Protein AF-A0A1G6QXH8-F1 (afdb_monomer)

Radius of gyration: 28.57 Å; Cα contacts (8 Å, |Δi|>4): 701; chains: 1; bounding box: 96×70×67 Å

Sequence (321 aa):
MKTVLTIFAIAILATCNEPSYSQVAIPAPALLPTKTFTGELGDGKMTYHYYEDSNTGNRIRHGAFKYSEYTAVDGAVYSVLFTGNYNHGFKDGSWKYLITRKDVLVDDGVYQTGSINLLLSYKSGMPNGVWSYSENNKLRKHKYTQGGWIWGAFEIVPSQSVIVNFKNGVVAGPFKMKTDYFDVSGQFDVKGLMTGKWSIIDVGISQIELDALNGVVSKFVKRNVSNGKVLFRSDYDAELLLIQTKISKLSRDGIDSLCQSNKLKIDTLPSSNMFDYKEFFDKRIFM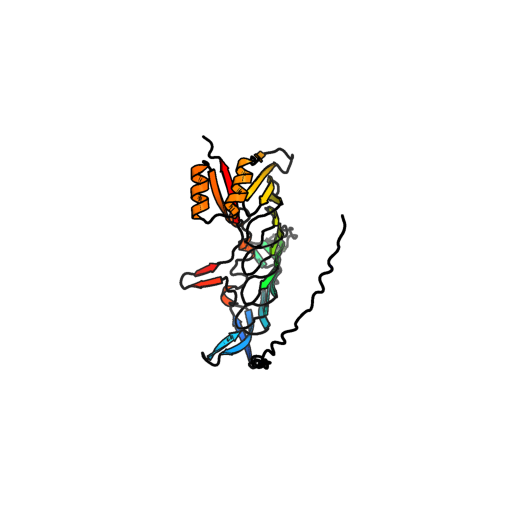HSETEGDKTIVVEDRGTFDRRNYGFYILVERIKQ

Secondary structure (DSSP, 8-state):
-------------------------PPPPP-PPPEEEEEEETTEEEEEEEEE-TTT--EEEEEEEEEEEEEEETTEEEEEEEEEEEETTEEEEEEEEEEEEEEEEEETTEEEEEEEEEEEEEETTEE-EEEEEEEEEEEEEEEEETTEEEEPPPEEPPPEEEEEEEETTEE-EEEEEE-SSEEEEEEE-TTSBEEEEEEEEETTTEEEEEEEETTEEEEEEEEETTT--EEEEEEPPHHHHHHHHHHTT--HHHHHHHHHHHTEEEEEEETHHHH-GGGGT--GGG-HHHH---TTEEEETTEEEE--B--EEEEEEE---

Solvent-accessible surface area (backbone atoms only — not comparable to full-atom values): 17381 Å² total; per-residue (Å²): 133,93,82,88,81,87,82,82,82,81,83,81,82,78,82,76,80,73,80,83,73,76,79,75,75,74,74,74,80,77,80,69,75,71,47,79,50,74,47,79,54,88,89,22,42,35,36,37,24,21,32,68,39,90,90,76,68,45,78,35,37,33,41,56,37,39,36,42,31,73,48,77,57,98,86,18,32,44,36,37,43,37,40,32,31,28,48,84,44,14,32,26,47,62,31,40,38,39,37,41,35,34,54,36,78,78,49,95,49,30,24,34,31,35,40,39,41,37,39,43,22,21,51,76,12,27,41,30,41,58,32,37,38,39,36,45,46,32,37,28,41,51,45,83,49,100,91,42,79,44,77,52,70,76,45,86,46,75,53,33,37,38,40,40,24,26,51,78,36,21,27,27,41,61,34,40,35,34,47,77,55,37,42,37,40,34,30,26,37,88,84,10,22,34,26,52,62,32,42,39,31,40,62,91,56,30,34,36,43,35,33,23,56,79,13,31,55,57,33,41,39,33,22,33,60,90,77,64,49,76,76,45,74,50,82,58,50,74,65,56,57,52,49,48,62,50,52,76,74,46,56,75,73,51,45,55,57,51,27,67,77,66,53,40,43,74,48,77,42,52,46,44,82,78,66,55,59,58,61,77,79,53,52,81,89,71,39,60,82,82,66,48,30,44,74,43,55,44,82,50,102,89,47,75,44,77,67,61,40,75,29,33,33,34,46,72,41,76,65,81,129

Foldseek 3Di:
DDDDDDDDDDDDDPDPPDPPDPPPPPPDPPDADKDKDWDDDPQKIKIFIFHQDPVPRDTFTFFKIWIWHWDDDPNKIWIKIWIFGDHRNATAAKIKIKIFIDQPDDDDQKGKGWMKIWIFHDHQQFGAFKTKIKIFMWMWGFDQDPVGTDIGDIDGADIWMWIFGDHRLATFFWTFTDHPQWTKTAGAHNRQATAAWIWIDRDQAWIWIFHDHRQETQWIWIAGPPPRHTPDIDHHDPVVVVLNVVVSVDDPVRNVVSCVVQQKDKDKDQVCVVPVCVVSVDDPSNVPVVSGNNPQWDQDPVGIDGNGHNGIHIYIDHDDD

Mean predicted aligned error: 10.53 Å

Nearest PDB structures (foldseek):
  4n74-assembly1_A  TM=1.657E-01  e=1.080E+00  Escherichia coli BW2952
  3rfz-assembly3_B  TM=2.737E-01  e=6.842E+00  Escherichia coli

Organism: NCBI:txid1640674

Structure (mmCIF, N/CA/C/O backbone):
data_AF-A0A1G6QXH8-F1
#
_entry.id   AF-A0A1G6QXH8-F1
#
loop_
_atom_site.group_PDB
_atom_site.id
_atom_site.type_symbol
_atom_site.label_atom_id
_atom_site.label_alt_id
_atom_site.label_comp_id
_atom_site.label_asym_id
_atom_site.label_entity_id
_atom_site.label_seq_id
_atom_site.pdbx_PDB_ins_code
_atom_site.Cartn_x
_atom_site.Cartn_y
_atom_site.Cartn_z
_atom_site.occupancy
_atom_site.B_iso_or_equiv
_atom_site.auth_seq_id
_atom_site.auth_comp_id
_atom_site.auth_asym_id
_atom_site.auth_atom_id
_atom_site.pdbx_PDB_model_num
ATOM 1 N N . MET A 1 1 ? -54.671 -47.906 34.793 1.00 34.03 1 MET A N 1
ATOM 2 C CA . MET A 1 1 ? -54.871 -49.246 34.200 1.00 34.03 1 MET A CA 1
ATOM 3 C C . MET A 1 1 ? -54.361 -49.180 32.766 1.00 34.03 1 MET A C 1
ATOM 5 O O . MET A 1 1 ? -54.707 -48.235 32.072 1.00 34.03 1 MET A O 1
ATOM 9 N N . LYS A 1 2 ? -53.444 -50.080 32.391 1.00 32.06 2 LYS A N 1
ATOM 10 C CA . LYS A 1 2 ? -52.820 -50.175 31.059 1.00 32.06 2 LYS A CA 1
ATOM 11 C C . LYS A 1 2 ? -53.886 -50.256 29.962 1.00 32.06 2 LYS A C 1
ATOM 13 O O . LYS A 1 2 ? -54.835 -51.003 30.152 1.00 32.06 2 LYS A O 1
ATOM 18 N N . THR A 1 3 ? -53.661 -49.632 28.808 1.00 28.72 3 THR A N 1
ATOM 19 C CA . THR A 1 3 ? -53.697 -50.327 27.507 1.00 28.72 3 THR A CA 1
ATOM 20 C C . THR A 1 3 ? -52.873 -49.523 26.500 1.00 28.72 3 THR A C 1
ATOM 22 O O . THR A 1 3 ? -53.053 -48.322 26.332 1.00 28.72 3 THR A O 1
ATOM 25 N N . VAL A 1 4 ? -51.910 -50.221 25.910 1.00 27.39 4 VAL A N 1
ATOM 26 C CA . VAL A 1 4 ? -51.027 -49.810 24.819 1.00 27.39 4 VAL A CA 1
ATOM 27 C C . VAL A 1 4 ? -51.835 -49.814 23.523 1.00 27.39 4 VAL A C 1
ATOM 29 O O . VAL A 1 4 ? -52.559 -50.778 23.289 1.00 27.39 4 VAL A O 1
ATOM 32 N N . LEU A 1 5 ? -51.666 -48.815 22.653 1.00 24.50 5 LEU A N 1
ATOM 33 C CA . LEU A 1 5 ? -51.984 -48.988 21.237 1.00 24.50 5 LEU A CA 1
ATOM 34 C C . LEU A 1 5 ? -50.833 -48.480 20.367 1.00 24.50 5 LEU A C 1
ATOM 36 O O . LEU A 1 5 ? -50.529 -47.291 20.297 1.00 24.50 5 LEU A O 1
ATOM 40 N N . THR A 1 6 ? -50.177 -49.456 19.756 1.00 27.47 6 THR A N 1
ATOM 41 C CA . THR A 1 6 ? -49.111 -49.369 18.766 1.00 27.47 6 THR A CA 1
ATOM 42 C C . THR A 1 6 ? -49.626 -48.692 17.495 1.00 27.47 6 THR A C 1
ATOM 44 O O . THR A 1 6 ? -50.575 -49.178 16.885 1.00 27.47 6 THR A O 1
ATOM 47 N N . ILE A 1 7 ? -48.992 -47.597 17.070 1.00 29.14 7 ILE A N 1
ATOM 48 C CA . ILE A 1 7 ? -49.248 -46.970 15.767 1.00 29.14 7 ILE A CA 1
ATOM 49 C C . ILE A 1 7 ? -48.259 -47.561 14.760 1.00 29.14 7 ILE A C 1
ATOM 51 O O . ILE A 1 7 ? -47.056 -47.321 14.841 1.00 29.14 7 ILE A O 1
ATOM 55 N N . PHE A 1 8 ? -48.778 -48.342 13.812 1.00 28.47 8 PHE A N 1
ATOM 56 C CA . PHE A 1 8 ? -48.071 -48.713 12.590 1.00 28.47 8 PHE A CA 1
ATOM 57 C C . PHE A 1 8 ? -48.098 -47.522 11.624 1.00 28.47 8 PHE A C 1
ATOM 59 O O . PHE A 1 8 ? -49.162 -47.113 11.164 1.00 28.47 8 PHE A O 1
ATOM 66 N N . ALA A 1 9 ? -46.926 -46.973 11.309 1.00 27.66 9 ALA A N 1
ATOM 67 C CA . ALA A 1 9 ? -46.758 -46.033 10.210 1.00 27.66 9 ALA A CA 1
ATOM 68 C C . ALA A 1 9 ? -46.682 -46.819 8.892 1.00 27.66 9 ALA A C 1
ATOM 70 O O . ALA A 1 9 ? -45.685 -47.484 8.615 1.00 27.66 9 ALA A O 1
ATOM 71 N N . ILE A 1 10 ? -47.741 -46.752 8.083 1.00 30.33 10 ILE A N 1
ATOM 72 C CA . ILE A 1 10 ? -47.711 -47.180 6.682 1.00 30.33 10 ILE A CA 1
ATOM 73 C C . ILE A 1 10 ? -47.330 -45.951 5.856 1.00 30.33 10 ILE A C 1
ATOM 75 O O . ILE A 1 10 ? -48.120 -45.022 5.695 1.00 30.33 10 ILE A O 1
ATOM 79 N N . ALA A 1 11 ? -46.091 -45.937 5.368 1.00 28.22 11 ALA A N 1
ATOM 80 C CA . ALA A 1 11 ? -45.612 -44.961 4.402 1.0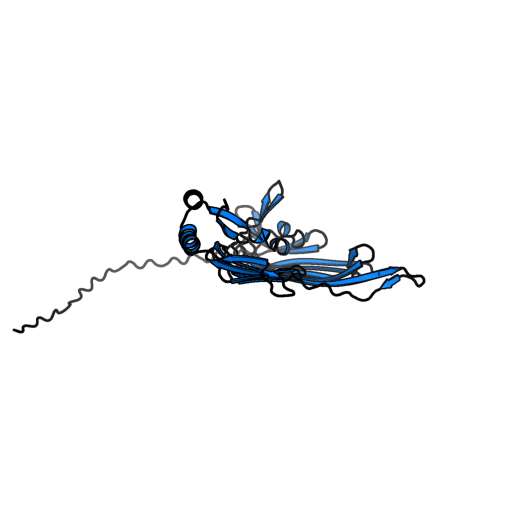0 28.22 11 ALA A CA 1
ATOM 81 C C . ALA A 1 11 ? -46.214 -45.282 3.026 1.00 28.22 11 ALA A C 1
ATOM 83 O O . ALA A 1 11 ? -45.871 -46.288 2.407 1.00 28.22 11 ALA A O 1
ATOM 84 N N . ILE A 1 12 ? -47.111 -44.423 2.544 1.00 30.92 12 ILE A N 1
ATOM 85 C CA . ILE A 1 12 ? -47.534 -44.422 1.143 1.00 30.92 12 ILE A CA 1
ATOM 86 C C . ILE A 1 12 ? -46.495 -43.603 0.372 1.00 30.92 12 ILE A C 1
ATOM 88 O O . ILE A 1 12 ? -46.466 -42.376 0.448 1.00 30.92 12 ILE A O 1
ATOM 92 N N . LEU A 1 13 ? -45.611 -44.305 -0.337 1.00 29.34 13 LEU A N 1
ATOM 93 C CA . LEU A 1 13 ? -44.715 -43.743 -1.345 1.00 29.34 13 LEU A CA 1
ATOM 94 C C . LEU A 1 13 ? -45.555 -43.281 -2.542 1.00 29.34 13 LEU A C 1
ATOM 96 O O . LEU A 1 13 ? -45.908 -44.075 -3.410 1.00 29.34 13 LEU A O 1
ATOM 100 N N . ALA A 1 14 ? -45.874 -41.990 -2.590 1.00 31.91 14 ALA A N 1
ATOM 101 C CA . ALA A 1 14 ? -46.280 -41.340 -3.828 1.00 31.91 14 ALA A CA 1
ATOM 102 C C . ALA A 1 14 ? -45.013 -41.057 -4.649 1.00 31.91 14 ALA A C 1
ATOM 104 O O . ALA A 1 14 ? -44.246 -40.144 -4.346 1.00 31.91 14 ALA A O 1
ATOM 105 N N . THR A 1 15 ? -44.764 -41.873 -5.670 1.00 33.66 15 THR A N 1
ATOM 106 C CA . THR A 1 15 ? -43.722 -41.622 -6.668 1.00 33.66 15 THR A CA 1
ATOM 107 C C . THR A 1 15 ? -44.181 -40.496 -7.591 1.00 33.66 15 THR A C 1
ATOM 109 O O . THR A 1 15 ? -44.886 -40.734 -8.573 1.00 33.66 15 THR A O 1
ATOM 112 N N . CYS A 1 16 ? -43.791 -39.260 -7.282 1.00 31.06 16 CYS A N 1
ATOM 113 C CA . CYS A 1 16 ? -43.763 -38.194 -8.276 1.00 31.06 16 CYS A CA 1
ATOM 114 C C . CYS A 1 16 ? -42.590 -38.468 -9.224 1.00 31.06 16 CYS A C 1
ATOM 116 O O . CYS A 1 16 ? -41.435 -38.248 -8.869 1.00 31.06 16 CYS A O 1
ATOM 118 N N . ASN A 1 17 ? -42.887 -38.977 -10.420 1.00 38.59 17 ASN A N 1
ATOM 119 C CA . ASN A 1 17 ? -41.936 -38.966 -11.526 1.00 38.59 17 ASN A CA 1
ATOM 120 C C . ASN A 1 17 ? -41.739 -37.511 -11.964 1.00 38.59 17 ASN A C 1
ATOM 122 O O . ASN A 1 17 ? -42.565 -36.964 -12.696 1.00 38.59 17 ASN A O 1
ATOM 126 N N . GLU A 1 18 ? -40.659 -36.880 -11.506 1.00 38.47 18 GLU A N 1
ATOM 127 C CA . GLU A 1 18 ? -40.183 -35.647 -12.125 1.00 38.47 18 GLU A CA 1
ATOM 128 C C . GLU A 1 18 ? -39.676 -35.962 -13.542 1.00 38.47 18 GLU A C 1
ATOM 130 O O . GLU A 1 18 ? -38.924 -36.925 -13.728 1.00 38.47 18 GLU A O 1
ATOM 135 N N . PRO A 1 19 ? -40.067 -35.185 -14.566 1.00 38.88 19 PRO A N 1
ATOM 136 C CA . PRO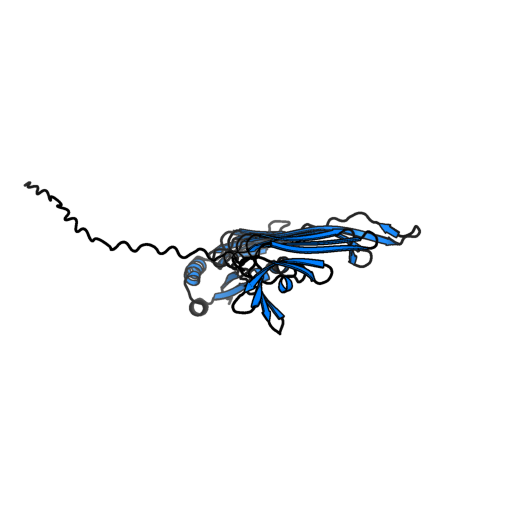 A 1 19 ? -39.470 -35.317 -15.881 1.00 38.88 19 PRO A CA 1
ATOM 137 C C . PRO A 1 19 ? -37.987 -34.956 -15.782 1.00 38.88 19 PRO A C 1
ATOM 139 O O . PRO A 1 19 ? -37.624 -33.859 -15.357 1.00 38.88 19 PRO A O 1
ATOM 142 N N . SER A 1 20 ? -37.125 -35.887 -16.187 1.00 36.69 20 SER A N 1
ATOM 143 C CA . SER A 1 20 ? -35.689 -35.664 -16.303 1.00 36.69 20 SER A CA 1
ATOM 144 C C . SER A 1 20 ? -35.432 -34.564 -17.334 1.00 36.69 20 SER A C 1
ATOM 146 O O . SER A 1 20 ? -35.391 -34.823 -18.538 1.00 36.69 20 SER A O 1
ATOM 148 N N . TYR A 1 21 ? -35.254 -33.330 -16.868 1.00 38.31 21 TYR A N 1
ATOM 149 C CA . TYR A 1 21 ? -34.643 -32.285 -17.672 1.00 38.31 21 TYR A CA 1
ATOM 150 C C . TYR A 1 21 ? -33.197 -32.698 -17.919 1.00 38.31 21 TYR A C 1
ATOM 152 O O . TYR A 1 21 ? -32.344 -32.620 -17.035 1.00 38.31 21 TYR A O 1
ATOM 160 N N . SER A 1 22 ? -32.925 -33.166 -19.136 1.00 41.09 22 SER A N 1
ATOM 161 C CA . SER A 1 22 ? -31.569 -33.240 -19.659 1.00 41.09 22 SER A CA 1
ATOM 162 C C . SER A 1 22 ? -30.939 -31.861 -19.485 1.00 41.09 22 SER A C 1
ATOM 164 O O . SER A 1 22 ? -31.385 -30.897 -20.114 1.00 41.09 22 SER A O 1
ATOM 166 N N . GLN A 1 23 ? -29.941 -31.752 -18.608 1.00 39.97 23 GLN A N 1
ATOM 167 C CA . GLN A 1 23 ? -29.129 -30.549 -18.522 1.00 39.97 23 GLN A CA 1
ATOM 168 C C . GLN A 1 23 ? -28.476 -30.356 -19.888 1.00 39.97 23 GLN A C 1
ATOM 170 O O . GLN A 1 23 ? -27.579 -31.106 -20.270 1.00 39.97 23 GLN A O 1
ATOM 175 N N . VAL A 1 24 ? -28.968 -29.380 -20.652 1.00 38.28 24 VAL A N 1
ATOM 176 C CA . VAL A 1 24 ? -28.264 -28.894 -21.833 1.00 38.28 24 VAL A CA 1
ATOM 177 C C . VAL A 1 24 ? -26.949 -28.347 -21.303 1.00 38.28 24 VAL A C 1
ATOM 179 O O . VAL A 1 24 ? -26.928 -27.326 -20.616 1.00 38.28 24 VAL A O 1
ATOM 182 N N . ALA A 1 25 ? -25.863 -29.076 -21.551 1.00 38.56 25 ALA A N 1
ATOM 183 C CA . ALA A 1 25 ? -24.526 -28.588 -21.285 1.00 38.56 25 ALA A CA 1
ATOM 184 C C . ALA A 1 25 ? -24.376 -27.277 -22.060 1.00 38.56 25 ALA A C 1
ATOM 186 O O . ALA A 1 25 ? -24.343 -27.279 -23.290 1.00 38.56 25 ALA A O 1
ATOM 187 N N . ILE A 1 26 ? -24.350 -26.153 -21.341 1.00 38.25 26 ILE A N 1
ATOM 188 C CA . ILE A 1 26 ? -23.971 -24.874 -21.929 1.00 38.25 26 ILE A CA 1
ATOM 189 C C . ILE A 1 26 ? -22.545 -25.097 -22.439 1.00 38.25 26 ILE A C 1
ATOM 191 O O . ILE A 1 26 ? -21.678 -25.438 -21.625 1.00 38.25 26 ILE A O 1
ATOM 195 N N . PRO A 1 27 ? -22.287 -24.996 -23.755 1.00 38.06 27 PRO A N 1
ATOM 196 C CA . PRO A 1 27 ? -20.940 -25.169 -24.263 1.00 38.06 27 PRO A CA 1
ATOM 197 C C . PRO A 1 27 ? -20.038 -24.169 -23.543 1.00 38.06 27 PRO A C 1
ATOM 199 O O . PRO A 1 27 ? -20.375 -22.988 -23.432 1.00 38.06 27 PRO A O 1
ATOM 202 N N . ALA A 1 28 ? -18.917 -24.661 -23.009 1.00 48.00 28 ALA A N 1
ATOM 203 C CA . ALA A 1 28 ? -17.889 -23.796 -22.454 1.00 48.00 28 ALA A CA 1
ATOM 204 C C . ALA A 1 28 ? -17.587 -22.697 -23.488 1.00 48.00 28 ALA A C 1
ATOM 206 O O . ALA A 1 28 ? -17.475 -23.027 -24.675 1.00 48.00 28 ALA A O 1
ATOM 207 N N . PRO A 1 29 ? -17.509 -21.413 -23.088 1.00 51.25 29 PRO A N 1
ATOM 208 C CA . PRO A 1 29 ? -17.237 -20.340 -24.032 1.00 51.25 29 PRO A CA 1
ATOM 209 C C . PRO A 1 29 ? -15.974 -20.700 -24.811 1.00 51.25 29 PRO A C 1
ATOM 211 O O . PRO A 1 29 ? -14.943 -21.013 -24.211 1.00 51.25 29 PRO A O 1
ATOM 214 N N . ALA A 1 30 ? -16.090 -20.739 -26.140 1.00 54.72 30 ALA A N 1
ATOM 215 C CA . ALA A 1 30 ? -14.970 -21.050 -27.011 1.00 54.72 30 ALA A CA 1
ATOM 216 C C . ALA A 1 30 ? -13.808 -20.119 -26.644 1.00 54.72 30 ALA A C 1
ATOM 218 O O . ALA A 1 30 ? -13.976 -18.899 -26.616 1.00 54.72 30 ALA A O 1
ATOM 219 N N . LEU A 1 31 ? -12.653 -20.699 -26.307 1.00 60.56 31 LEU A N 1
ATOM 220 C CA . LEU A 1 31 ? -11.441 -19.939 -26.021 1.00 60.56 31 LEU A CA 1
ATOM 221 C C . LEU A 1 31 ? -11.113 -19.103 -27.261 1.00 60.56 31 LEU A C 1
ATOM 223 O O . LEU A 1 31 ? -10.705 -19.645 -28.289 1.00 60.56 31 LEU A O 1
ATOM 227 N N . LEU A 1 32 ? -11.338 -17.791 -27.179 1.00 70.81 32 LEU A N 1
ATOM 228 C CA . LEU A 1 32 ? -10.979 -16.883 -28.258 1.00 70.81 32 LEU A CA 1
ATOM 229 C C . LEU A 1 32 ? -9.456 -16.930 -28.441 1.00 70.81 32 LEU A C 1
ATOM 231 O O . LEU A 1 32 ? -8.728 -16.899 -27.443 1.00 70.81 32 LEU A O 1
ATOM 235 N N . PRO A 1 33 ? -8.956 -17.018 -29.686 1.00 79.88 33 PRO A N 1
ATOM 236 C CA . PRO A 1 33 ? -7.524 -17.063 -29.931 1.00 79.88 33 PRO A CA 1
ATOM 237 C C . PRO A 1 33 ? -6.879 -15.786 -29.390 1.00 79.88 33 PRO A C 1
ATOM 239 O O . PRO A 1 33 ? -7.223 -14.672 -29.794 1.00 79.88 33 PRO A O 1
ATOM 242 N N . THR A 1 34 ? -5.949 -15.949 -28.452 1.00 90.56 34 THR A N 1
ATOM 243 C CA . THR A 1 34 ? -5.237 -14.831 -27.841 1.00 90.56 34 THR A CA 1
ATOM 244 C C . THR A 1 34 ? -4.111 -14.352 -28.754 1.00 90.56 34 THR A C 1
ATOM 246 O O . THR A 1 34 ? -3.341 -15.133 -29.314 1.00 90.56 34 THR A O 1
ATOM 249 N N . LYS A 1 35 ? -4.012 -13.034 -28.908 1.00 95.25 35 LYS A N 1
ATOM 250 C CA . LYS A 1 35 ? -2.929 -12.318 -29.584 1.00 95.25 35 LYS A CA 1
ATOM 251 C C . LYS A 1 35 ? -2.020 -11.674 -28.537 1.00 95.25 35 LYS A C 1
ATOM 253 O O . LYS A 1 35 ? -2.407 -11.506 -27.381 1.00 95.25 35 LYS A O 1
ATOM 258 N N . THR A 1 36 ? -0.820 -11.278 -28.950 1.00 97.06 36 THR A N 1
ATOM 259 C CA . THR A 1 36 ? 0.146 -10.574 -28.094 1.00 97.06 36 THR A CA 1
ATOM 260 C C . THR A 1 36 ? 0.383 -9.177 -28.642 1.00 97.06 36 THR A C 1
ATOM 262 O O . THR A 1 36 ? 0.609 -9.005 -29.839 1.00 97.06 36 THR A O 1
ATOM 265 N N . PHE A 1 37 ? 0.336 -8.176 -27.772 1.00 96.44 37 PHE A N 1
ATOM 266 C CA . PHE A 1 37 ? 0.811 -6.831 -28.059 1.00 96.44 37 PHE A CA 1
ATOM 267 C C . PHE A 1 37 ? 2.129 -6.600 -27.331 1.00 96.44 37 PHE A C 1
ATOM 269 O O . PHE A 1 37 ? 2.255 -6.957 -26.160 1.00 96.44 37 PHE A O 1
ATOM 276 N N . THR A 1 38 ? 3.064 -5.943 -28.011 1.00 97.12 38 THR A N 1
ATOM 277 C CA . THR A 1 38 ? 4.320 -5.464 -27.442 1.00 97.12 38 THR A CA 1
ATOM 278 C C . THR A 1 38 ? 4.561 -4.051 -27.950 1.00 97.12 38 THR A C 1
ATOM 280 O O . THR A 1 38 ? 4.551 -3.835 -29.160 1.00 97.12 38 THR A O 1
ATOM 283 N N . GLY A 1 39 ? 4.797 -3.105 -27.046 1.00 95.12 39 GLY A N 1
ATOM 284 C CA . GLY A 1 39 ? 5.055 -1.714 -27.403 1.00 95.12 39 GLY A CA 1
ATOM 285 C C . GLY A 1 39 ? 5.701 -0.935 -26.267 1.00 95.12 39 GLY A C 1
ATOM 286 O O . GLY A 1 39 ? 5.804 -1.431 -25.144 1.00 95.12 39 GLY A O 1
ATOM 287 N N . GLU A 1 40 ? 6.132 0.278 -26.581 1.00 94.81 40 GLU A N 1
ATOM 288 C CA . GLU A 1 40 ? 6.723 1.198 -25.611 1.00 94.81 40 GLU A CA 1
ATOM 289 C C . GLU A 1 40 ? 5.625 1.895 -24.790 1.00 94.81 40 GLU A C 1
ATOM 291 O O . GLU A 1 40 ? 4.531 2.172 -25.290 1.00 94.81 40 GLU A O 1
ATOM 296 N N . LEU A 1 41 ? 5.913 2.153 -23.517 1.00 89.81 41 LEU A N 1
ATOM 297 C CA . LEU A 1 41 ? 5.068 2.879 -22.575 1.00 89.81 41 LEU A CA 1
ATOM 298 C C . LEU A 1 41 ? 5.984 3.690 -21.650 1.00 89.81 41 LEU A C 1
ATOM 300 O O . LEU A 1 41 ? 6.622 3.124 -20.767 1.00 89.81 41 LEU A O 1
ATOM 304 N N . GLY A 1 42 ? 6.048 5.007 -21.854 1.00 87.00 42 GLY A N 1
ATOM 305 C CA . GLY A 1 42 ? 7.062 5.832 -21.191 1.00 87.00 42 GLY A CA 1
ATOM 306 C C . GLY A 1 42 ? 8.471 5.392 -21.598 1.00 87.00 42 GLY A C 1
ATOM 307 O O . GLY A 1 42 ? 8.720 5.175 -22.782 1.00 87.00 42 GLY A O 1
ATOM 308 N N . ASP A 1 43 ? 9.355 5.219 -20.615 1.00 90.12 43 ASP A N 1
ATOM 309 C CA . ASP A 1 43 ? 10.743 4.774 -20.815 1.00 90.12 43 ASP A CA 1
ATOM 310 C C . ASP A 1 43 ? 10.898 3.239 -20.819 1.00 90.12 43 ASP A C 1
ATOM 312 O O . ASP A 1 43 ? 12.008 2.709 -20.923 1.00 90.12 43 ASP A O 1
ATOM 316 N N . GLY A 1 44 ? 9.791 2.505 -20.679 1.00 93.44 44 GLY A N 1
ATOM 317 C CA . GLY A 1 44 ? 9.782 1.052 -20.600 1.00 93.44 44 GLY A CA 1
ATOM 318 C C . GLY A 1 44 ? 8.978 0.374 -21.701 1.00 93.44 44 GLY A C 1
ATOM 319 O O . GLY A 1 44 ? 8.275 0.984 -22.504 1.00 93.44 44 GLY A O 1
ATOM 320 N N . LYS A 1 45 ? 9.038 -0.956 -21.680 1.00 96.19 45 LYS A N 1
ATOM 321 C CA . LYS A 1 45 ? 8.378 -1.835 -22.640 1.00 96.19 45 LYS A CA 1
ATOM 322 C C . LYS A 1 45 ? 7.258 -2.617 -21.979 1.00 96.19 45 LYS A C 1
ATOM 324 O O . LYS A 1 45 ? 7.475 -3.327 -20.994 1.00 96.19 45 LYS A O 1
ATOM 329 N N . MET A 1 46 ? 6.068 -2.540 -22.561 1.00 96.19 46 MET A N 1
ATOM 330 C CA . MET A 1 46 ? 4.874 -3.254 -22.127 1.00 96.19 46 MET A CA 1
ATOM 331 C C . MET A 1 46 ? 4.555 -4.409 -23.082 1.00 96.19 46 MET A C 1
ATOM 333 O O . MET A 1 46 ? 4.637 -4.287 -24.303 1.00 96.19 46 MET A O 1
ATOM 337 N N . THR A 1 47 ? 4.165 -5.553 -22.530 1.00 97.31 47 THR A N 1
ATOM 338 C CA . THR A 1 47 ? 3.699 -6.733 -23.263 1.00 97.31 47 THR A CA 1
ATOM 339 C C . THR A 1 47 ? 2.449 -7.289 -22.594 1.00 97.31 47 THR A C 1
ATOM 341 O O . THR A 1 47 ? 2.436 -7.497 -21.380 1.00 97.31 47 THR A O 1
ATOM 344 N N . TYR A 1 48 ? 1.397 -7.545 -23.370 1.00 96.75 48 TYR A N 1
ATOM 345 C CA . TYR A 1 48 ? 0.170 -8.151 -22.856 1.00 96.75 48 TYR A CA 1
ATOM 346 C C . TYR A 1 48 ? -0.522 -9.032 -23.888 1.00 96.75 48 TYR A C 1
ATOM 348 O O . TYR A 1 48 ? -0.431 -8.804 -25.097 1.00 96.75 48 TYR A O 1
ATOM 356 N N . HIS A 1 49 ? -1.253 -10.024 -23.392 1.00 96.56 49 HIS A N 1
ATOM 357 C CA . HIS A 1 49 ? -2.136 -10.845 -24.209 1.00 96.56 49 HIS A CA 1
ATOM 358 C C . HIS A 1 49 ? -3.549 -10.254 -24.260 1.00 96.56 49 HIS A C 1
ATOM 360 O O . HIS A 1 49 ? -4.014 -9.636 -23.298 1.00 96.56 49 HIS A O 1
ATOM 366 N N . TYR A 1 50 ? -4.231 -10.409 -25.393 1.00 96.62 50 TYR A N 1
ATOM 367 C CA . TYR A 1 50 ? -5.595 -9.921 -25.602 1.00 96.62 50 TYR A CA 1
ATOM 368 C C . TYR A 1 50 ? -6.358 -10.784 -26.608 1.00 96.62 50 TYR A C 1
ATOM 370 O O . TYR A 1 50 ? -5.753 -11.505 -27.397 1.00 96.62 50 TYR A O 1
ATOM 378 N N . TYR A 1 51 ? -7.681 -10.675 -26.618 1.00 95.50 51 TYR A N 1
ATOM 379 C CA . TYR A 1 51 ? -8.518 -11.082 -27.748 1.00 95.50 51 TYR A CA 1
ATOM 380 C C . TYR A 1 51 ? -9.281 -9.866 -28.285 1.00 95.50 51 TYR A C 1
ATOM 382 O O . TYR A 1 51 ? -9.375 -8.840 -27.611 1.00 95.50 51 TYR A O 1
ATOM 390 N N . GLU A 1 52 ? -9.791 -9.950 -29.509 1.00 94.31 52 GLU A N 1
ATOM 391 C CA . GLU A 1 52 ? -10.663 -8.917 -30.080 1.00 94.31 52 GLU A CA 1
ATOM 392 C C . GLU A 1 52 ? -12.118 -9.266 -29.774 1.00 94.31 52 GLU A C 1
ATOM 394 O O . GLU A 1 52 ? -12.564 -10.384 -30.033 1.00 94.31 52 GLU A O 1
ATOM 399 N N . ASP A 1 53 ? -12.845 -8.324 -29.185 1.00 91.31 53 ASP A N 1
ATOM 400 C CA . ASP A 1 53 ? -14.280 -8.445 -28.971 1.00 91.31 53 ASP A CA 1
ATOM 401 C C . ASP A 1 53 ? -14.996 -8.370 -30.325 1.00 91.31 53 ASP A C 1
ATOM 403 O O . ASP A 1 53 ? -14.859 -7.391 -31.058 1.00 91.31 53 ASP A O 1
ATOM 407 N N . SER A 1 54 ? -15.758 -9.406 -30.677 1.00 88.31 54 SER A N 1
ATOM 408 C CA . SER A 1 54 ? -16.382 -9.514 -32.002 1.00 88.31 54 SER A CA 1
ATOM 409 C C . SER A 1 54 ? -17.489 -8.490 -32.252 1.00 88.31 54 SER A C 1
ATOM 411 O O . SER A 1 54 ? -17.835 -8.245 -33.404 1.00 88.31 54 SER A O 1
ATOM 413 N N . ASN A 1 55 ? -18.069 -7.923 -31.192 1.00 89.62 55 ASN A N 1
ATOM 414 C CA . ASN A 1 55 ? -19.183 -6.983 -31.298 1.00 89.62 55 ASN A CA 1
ATOM 415 C C . ASN A 1 55 ? -18.686 -5.544 -31.453 1.00 89.62 55 ASN A C 1
ATOM 417 O O . ASN A 1 55 ? -19.301 -4.745 -32.150 1.00 89.62 55 ASN A O 1
ATOM 421 N N . THR A 1 56 ? -17.583 -5.210 -30.787 1.00 92.00 56 THR A N 1
ATOM 422 C CA . THR A 1 56 ? -17.057 -3.842 -30.694 1.00 92.00 56 THR A CA 1
ATOM 423 C C . THR A 1 56 ? -15.751 -3.639 -31.456 1.00 92.00 56 THR A C 1
ATOM 425 O O . THR A 1 56 ? -15.364 -2.502 -31.701 1.00 92.00 56 THR A O 1
ATOM 428 N N . GLY A 1 57 ? -15.046 -4.716 -31.810 1.00 89.69 57 GLY A N 1
ATOM 429 C CA . GLY A 1 57 ? -13.692 -4.671 -32.366 1.00 89.69 57 GLY A CA 1
ATOM 430 C C . GLY A 1 57 ? -12.615 -4.275 -31.348 1.00 89.69 57 GLY A C 1
ATOM 431 O O . GLY A 1 57 ? -11.440 -4.178 -31.702 1.00 89.69 57 GLY A O 1
ATOM 432 N N . ASN A 1 58 ? -12.985 -4.046 -30.084 1.00 92.62 58 ASN A N 1
ATOM 433 C CA . ASN A 1 58 ? -12.055 -3.605 -29.053 1.00 92.62 58 ASN A CA 1
ATOM 434 C C . ASN A 1 58 ? -11.120 -4.735 -28.618 1.00 92.62 58 ASN A C 1
ATOM 436 O O . ASN A 1 58 ? -11.502 -5.902 -28.539 1.00 92.62 58 ASN A O 1
ATOM 440 N N . ARG A 1 59 ? -9.884 -4.376 -28.260 1.00 94.19 59 ARG A N 1
ATOM 441 C CA . ARG A 1 59 ? -8.943 -5.314 -27.641 1.00 94.19 59 ARG A CA 1
ATOM 442 C C . ARG A 1 59 ? -9.295 -5.499 -26.172 1.00 94.19 59 ARG A C 1
ATOM 444 O O . ARG A 1 59 ? -9.249 -4.545 -25.401 1.00 94.19 59 ARG A O 1
ATOM 451 N N . ILE A 1 60 ? -9.564 -6.733 -25.770 1.00 95.12 60 ILE A N 1
ATOM 452 C CA . ILE A 1 60 ? -9.824 -7.099 -24.380 1.00 95.12 60 ILE A CA 1
ATOM 453 C C . ILE A 1 60 ? -8.608 -7.837 -23.830 1.00 95.12 60 ILE A C 1
ATOM 455 O O . ILE A 1 60 ? -8.301 -8.952 -24.257 1.00 95.12 60 ILE A O 1
ATOM 459 N N . ARG A 1 61 ? -7.900 -7.219 -22.875 1.00 95.56 61 ARG A N 1
ATOM 460 C CA . ARG A 1 61 ? -6.714 -7.817 -22.239 1.00 95.56 61 ARG A CA 1
ATOM 461 C C . ARG A 1 61 ? -7.095 -9.143 -21.562 1.00 95.56 61 ARG A C 1
ATOM 463 O O . ARG A 1 61 ? -8.039 -9.199 -20.777 1.00 95.56 61 ARG A O 1
ATOM 470 N N . HIS A 1 62 ? -6.377 -10.220 -21.857 1.00 96.38 62 HIS A N 1
ATOM 471 C CA . HIS A 1 62 ? -6.650 -11.557 -21.331 1.00 96.38 62 HIS A CA 1
ATOM 472 C C . HIS A 1 62 ? -5.368 -12.393 -21.340 1.00 96.38 62 HIS A C 1
ATOM 474 O O . HIS A 1 62 ? -4.801 -12.630 -22.402 1.00 96.38 62 HIS A O 1
ATOM 480 N N . GLY A 1 63 ? -4.941 -12.872 -20.171 1.00 95.94 63 GLY A N 1
ATOM 481 C CA . GLY A 1 63 ? -3.687 -13.599 -19.977 1.00 95.94 63 GLY A CA 1
ATOM 482 C C . GLY A 1 63 ? -2.582 -12.732 -19.373 1.00 95.94 63 GLY A C 1
ATOM 483 O O . GLY A 1 63 ? -2.851 -11.717 -18.728 1.00 95.94 63 GLY A O 1
ATOM 484 N N . ALA A 1 64 ? -1.332 -13.155 -19.558 1.00 97.25 64 ALA A N 1
ATOM 485 C CA . ALA A 1 64 ? -0.182 -12.538 -18.906 1.00 97.25 64 ALA A CA 1
ATOM 486 C C . ALA A 1 64 ? 0.067 -11.081 -19.333 1.00 97.25 64 ALA A C 1
ATOM 488 O O . ALA A 1 64 ? -0.138 -10.685 -20.484 1.00 97.25 64 ALA A O 1
ATOM 489 N N . PHE A 1 65 ? 0.559 -10.305 -18.372 1.00 97.31 65 PHE A N 1
ATOM 490 C CA . PHE A 1 65 ? 1.021 -8.934 -18.516 1.00 97.31 65 PHE A CA 1
ATOM 491 C C . PHE A 1 65 ? 2.453 -8.809 -18.009 1.00 97.31 65 PHE A C 1
ATOM 493 O O . PHE A 1 65 ? 2.806 -9.378 -16.969 1.00 97.31 65 PHE A O 1
ATOM 500 N N . LYS A 1 66 ? 3.254 -8.003 -18.704 1.00 97.38 66 LYS A N 1
ATOM 501 C CA . LYS A 1 66 ? 4.581 -7.592 -18.264 1.00 97.38 66 LYS A CA 1
ATOM 502 C C . LYS A 1 66 ? 4.858 -6.148 -18.668 1.00 97.38 66 LYS A C 1
ATOM 504 O O . LYS A 1 66 ? 4.659 -5.783 -19.820 1.00 97.38 66 LYS A O 1
ATOM 509 N N . TYR A 1 67 ? 5.397 -5.366 -17.745 1.00 96.88 67 TYR A N 1
ATOM 510 C CA . TYR A 1 67 ? 6.079 -4.107 -18.034 1.00 96.88 67 TYR A CA 1
ATOM 511 C C . TYR A 1 67 ? 7.506 -4.199 -17.504 1.00 96.88 67 TYR A C 1
ATOM 513 O O . TYR A 1 67 ? 7.720 -4.734 -16.414 1.00 96.88 67 TYR A O 1
ATOM 521 N N . SER A 1 68 ? 8.478 -3.712 -18.268 1.00 96.31 68 SER A N 1
ATOM 522 C CA . SER A 1 68 ? 9.862 -3.628 -17.814 1.00 96.31 68 SER A CA 1
ATOM 523 C C . SER A 1 68 ? 10.556 -2.378 -18.324 1.00 96.31 68 SER A C 1
ATOM 525 O O . SER A 1 68 ? 10.495 -2.090 -19.517 1.00 96.31 68 SER A O 1
ATOM 527 N N . GLU A 1 69 ? 11.282 -1.720 -17.435 1.00 95.25 69 GLU A N 1
ATOM 528 C CA . GLU A 1 69 ? 12.090 -0.531 -17.693 1.00 95.25 69 GLU A CA 1
ATOM 529 C C . GLU A 1 69 ? 13.479 -0.750 -17.101 1.00 95.25 69 GLU A C 1
ATOM 531 O O . GLU A 1 69 ? 13.620 -1.358 -16.033 1.00 95.25 69 GLU A O 1
ATOM 536 N N . TYR A 1 70 ? 14.509 -0.283 -17.799 1.00 96.25 70 TYR A N 1
ATOM 537 C CA . TYR A 1 70 ? 15.882 -0.367 -17.327 1.00 96.25 70 TYR A CA 1
ATOM 538 C C . TYR A 1 70 ? 16.687 0.820 -17.842 1.00 96.25 70 TYR A C 1
ATOM 540 O O . TYR A 1 70 ? 16.820 1.010 -19.051 1.00 96.25 70 TYR A O 1
ATOM 548 N N . THR A 1 71 ? 17.295 1.552 -16.917 1.00 95.31 71 THR A N 1
ATOM 549 C CA . THR A 1 71 ? 18.142 2.704 -17.215 1.00 95.31 71 THR A CA 1
ATOM 550 C C . THR A 1 71 ? 19.440 2.582 -16.436 1.00 95.31 71 THR A C 1
ATOM 552 O O . THR A 1 71 ? 19.432 2.299 -15.236 1.00 95.31 71 THR A O 1
ATOM 555 N N . ALA A 1 72 ? 20.566 2.808 -17.113 1.00 95.75 72 ALA A N 1
ATOM 556 C CA . ALA A 1 72 ? 21.880 2.853 -16.490 1.00 95.75 72 ALA A CA 1
ATOM 557 C C . ALA A 1 72 ? 22.680 4.044 -17.030 1.00 95.75 72 ALA A C 1
ATOM 559 O O . ALA A 1 72 ? 22.930 4.119 -18.231 1.00 95.75 72 ALA A O 1
ATOM 560 N N . VAL A 1 73 ? 23.070 4.962 -16.145 1.00 92.69 73 VAL A N 1
ATOM 561 C CA . VAL A 1 73 ? 23.817 6.188 -16.477 1.00 92.69 73 VAL A CA 1
ATOM 562 C C . VAL A 1 73 ? 24.862 6.414 -15.391 1.00 92.69 73 VAL A C 1
ATOM 564 O O . VAL A 1 73 ? 24.529 6.379 -14.210 1.00 92.69 73 VAL A O 1
ATOM 567 N N . ASP A 1 74 ? 26.129 6.584 -15.773 1.00 88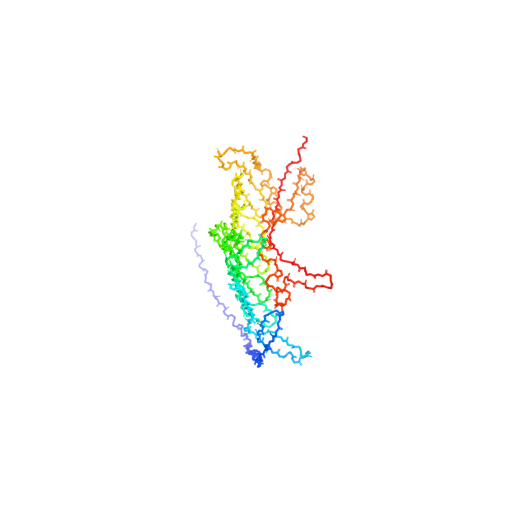.12 74 ASP A N 1
ATOM 568 C CA . ASP A 1 74 ? 27.247 6.886 -14.861 1.00 88.12 74 ASP A CA 1
ATOM 569 C C . ASP A 1 74 ? 27.338 5.969 -13.622 1.00 88.12 74 ASP A C 1
ATOM 571 O O . ASP A 1 74 ? 27.685 6.379 -12.516 1.00 88.12 74 ASP A O 1
ATOM 575 N N . GLY A 1 75 ? 27.016 4.683 -13.808 1.00 86.88 75 GLY A N 1
ATOM 576 C CA . GLY A 1 75 ? 27.035 3.664 -12.752 1.00 86.88 75 GLY A CA 1
ATOM 577 C C . GLY A 1 75 ? 25.781 3.611 -11.869 1.00 86.88 75 GLY A C 1
ATOM 578 O O . GLY A 1 75 ? 25.615 2.624 -11.140 1.00 86.88 75 GLY A O 1
ATOM 579 N N . ALA A 1 76 ? 24.886 4.598 -11.972 1.00 94.31 76 ALA A N 1
ATOM 580 C CA . ALA A 1 76 ? 23.544 4.548 -11.407 1.00 94.31 76 ALA A CA 1
ATOM 581 C C . ALA A 1 76 ? 22.665 3.592 -12.222 1.00 94.31 76 ALA A C 1
ATOM 583 O O . ALA A 1 76 ? 22.756 3.553 -13.449 1.00 94.31 76 ALA A O 1
ATOM 584 N N . VAL A 1 77 ? 21.813 2.819 -11.548 1.00 97.00 77 VAL A N 1
ATOM 585 C CA . VAL A 1 77 ? 20.876 1.883 -12.185 1.00 97.00 77 VAL A CA 1
ATOM 586 C C . VAL A 1 77 ? 19.482 2.074 -11.612 1.00 97.00 77 VAL A C 1
ATOM 588 O O . VAL A 1 77 ? 19.292 2.061 -10.393 1.00 97.00 77 VAL A O 1
ATOM 591 N N . TYR A 1 78 ? 18.503 2.168 -12.500 1.00 95.62 78 TYR A N 1
ATOM 592 C CA . TYR A 1 78 ? 17.084 2.131 -12.188 1.00 95.62 78 TYR A CA 1
ATOM 593 C C . TYR A 1 78 ? 16.440 0.997 -12.984 1.00 95.62 78 TYR A C 1
ATOM 595 O O . TYR A 1 78 ? 16.677 0.867 -14.184 1.00 95.62 78 TYR A O 1
ATOM 603 N N . SER A 1 79 ? 15.664 0.138 -12.321 1.00 95.88 79 SER A N 1
ATOM 604 C CA . SER A 1 79 ? 14.891 -0.888 -13.019 1.00 95.88 79 SER A CA 1
ATOM 605 C C . SER A 1 79 ? 13.509 -1.064 -12.418 1.00 95.88 79 SER A C 1
ATOM 607 O O . SER A 1 79 ? 13.333 -0.976 -11.199 1.00 95.88 79 SER A O 1
ATOM 609 N N . VAL A 1 80 ? 12.545 -1.329 -13.294 1.00 95.25 80 VAL A N 1
ATOM 610 C CA . VAL A 1 80 ? 11.141 -1.549 -12.963 1.00 95.25 80 VAL A CA 1
ATOM 611 C C . VAL A 1 80 ? 10.690 -2.840 -13.628 1.00 95.25 80 VAL A C 1
ATOM 613 O O . VAL A 1 80 ? 10.975 -3.075 -14.801 1.00 95.25 80 VAL A O 1
ATOM 616 N N . LEU A 1 81 ? 9.972 -3.686 -12.893 1.00 96.06 81 LEU A N 1
ATOM 617 C CA . LEU A 1 81 ? 9.360 -4.900 -13.417 1.00 96.06 81 LEU A CA 1
ATOM 618 C C . LEU A 1 81 ? 7.972 -5.084 -12.817 1.00 96.06 81 LEU A C 1
ATOM 620 O O . LEU A 1 81 ? 7.841 -5.360 -11.622 1.00 96.06 81 LEU A O 1
ATOM 624 N N . PHE A 1 82 ? 6.946 -5.004 -13.660 1.00 95.56 82 PHE A N 1
ATOM 625 C CA . PHE A 1 82 ? 5.567 -5.301 -13.281 1.00 95.56 82 PHE A CA 1
ATOM 626 C C . PHE A 1 82 ? 5.094 -6.552 -13.999 1.00 95.56 82 PHE A C 1
ATOM 628 O O . PHE A 1 82 ? 5.327 -6.717 -15.195 1.00 95.56 82 PHE A O 1
ATOM 635 N N . THR A 1 83 ? 4.422 -7.439 -13.277 1.00 97.50 83 THR A N 1
ATOM 636 C CA . THR A 1 83 ? 3.870 -8.675 -13.835 1.00 97.50 83 THR A CA 1
ATOM 637 C C . THR A 1 83 ? 2.516 -8.980 -13.223 1.00 97.50 83 THR A C 1
ATOM 639 O O . THR A 1 83 ? 2.265 -8.666 -12.059 1.00 97.50 83 THR A O 1
ATOM 642 N N . GLY A 1 84 ? 1.644 -9.606 -14.000 1.00 97.62 84 GLY A N 1
ATOM 643 C CA . GLY A 1 84 ? 0.316 -9.992 -13.546 1.00 97.62 84 GLY A CA 1
ATOM 644 C C . GLY A 1 84 ? -0.447 -10.731 -14.631 1.00 97.62 84 GLY A C 1
ATOM 645 O O . GLY A 1 84 ? 0.111 -11.067 -15.676 1.00 97.62 84 GLY A O 1
ATOM 646 N N . ASN A 1 85 ? -1.727 -10.974 -14.379 1.00 97.56 85 ASN A N 1
ATOM 647 C CA . ASN A 1 85 ? -2.632 -11.555 -15.359 1.00 97.56 85 ASN A CA 1
ATOM 648 C C . ASN A 1 85 ? -3.916 -10.735 -15.452 1.00 97.56 85 ASN A C 1
ATOM 650 O O . ASN A 1 85 ? -4.421 -10.220 -14.449 1.00 97.56 85 ASN A O 1
ATOM 654 N N . TYR A 1 86 ? -4.455 -10.656 -16.663 1.00 97.75 86 TYR A N 1
ATOM 655 C CA . TYR A 1 86 ? -5.817 -10.214 -16.899 1.00 97.75 86 TYR A CA 1
ATOM 656 C C . TYR A 1 86 ? -6.739 -11.397 -17.131 1.00 97.75 86 TYR A C 1
ATOM 658 O O . TYR A 1 86 ? -6.372 -12.388 -17.762 1.00 97.75 86 TYR A O 1
ATOM 666 N N . ASN A 1 87 ? -7.981 -11.226 -16.711 1.00 96.50 87 ASN A N 1
ATOM 667 C CA . ASN A 1 87 ? -9.090 -12.088 -17.047 1.00 96.50 87 ASN A CA 1
ATOM 668 C C . ASN A 1 87 ? -10.235 -11.213 -17.573 1.00 96.50 87 ASN A C 1
ATOM 670 O O . ASN A 1 87 ? -10.829 -10.444 -16.819 1.00 96.50 87 ASN A O 1
ATOM 674 N N . HIS A 1 88 ? -10.514 -11.311 -18.877 1.00 94.81 88 HIS A N 1
ATOM 675 C CA . HIS A 1 88 ? -11.579 -10.562 -19.567 1.00 94.81 88 HIS A CA 1
ATOM 676 C C . HIS A 1 88 ? -11.534 -9.042 -19.306 1.00 94.81 88 HIS A C 1
ATOM 678 O O . HIS A 1 88 ? -12.516 -8.438 -18.890 1.00 94.81 88 HIS A O 1
ATOM 684 N N . GLY A 1 89 ? -10.369 -8.430 -19.518 1.00 95.00 89 GLY A N 1
ATOM 685 C CA . GLY A 1 89 ? -10.146 -6.990 -19.368 1.00 95.00 89 GLY A CA 1
ATOM 686 C C . GLY A 1 89 ? -9.836 -6.539 -17.941 1.00 95.00 89 GLY A C 1
ATOM 687 O O . GLY A 1 89 ? -9.473 -5.385 -17.736 1.00 95.00 89 GLY A O 1
ATOM 688 N N . PHE A 1 90 ? -9.922 -7.431 -16.952 1.00 96.62 90 PHE A N 1
ATOM 689 C CA . PHE A 1 90 ? -9.753 -7.079 -15.544 1.00 96.62 90 PHE A CA 1
ATOM 690 C C . PHE A 1 90 ? -8.524 -7.726 -14.922 1.00 96.62 90 PHE A C 1
ATOM 692 O O . PHE A 1 90 ? -8.198 -8.865 -15.248 1.00 96.62 90 PHE A O 1
ATOM 699 N N . LYS A 1 91 ? -7.861 -7.031 -13.992 1.00 96.69 91 LYS A N 1
ATOM 700 C CA . LYS A 1 91 ? -6.769 -7.607 -13.198 1.00 96.69 91 LYS A CA 1
ATOM 701 C C . LYS A 1 91 ? -7.275 -8.832 -12.441 1.00 96.69 91 LYS A C 1
ATOM 703 O O . LYS A 1 91 ? -8.332 -8.786 -11.809 1.00 96.69 91 LYS A O 1
ATOM 708 N N . ASP A 1 92 ? -6.523 -9.921 -12.492 1.00 98.06 92 ASP A N 1
ATOM 709 C CA . ASP A 1 92 ? -6.892 -11.171 -11.838 1.00 98.06 92 ASP A CA 1
ATOM 710 C C . ASP A 1 92 ? -5.664 -11.885 -11.264 1.00 98.06 92 ASP A C 1
ATOM 712 O O . ASP A 1 92 ? -4.566 -11.839 -11.826 1.00 98.06 92 ASP A O 1
ATOM 716 N N . GLY A 1 93 ? -5.844 -12.520 -10.109 1.00 97.75 93 GLY A N 1
ATOM 717 C CA . GLY A 1 93 ? -4.770 -13.184 -9.387 1.00 97.75 93 GLY A CA 1
ATOM 718 C C . GLY A 1 93 ? -3.747 -12.207 -8.804 1.00 97.75 93 GLY A C 1
ATOM 719 O O . GLY A 1 93 ? -4.077 -11.109 -8.358 1.00 97.75 93 GLY A O 1
ATOM 720 N N . SER A 1 94 ? -2.491 -12.645 -8.758 1.00 97.31 94 SER A N 1
ATOM 721 C CA . SER A 1 94 ? -1.390 -11.898 -8.152 1.00 97.31 94 SER A CA 1
ATOM 722 C C . SER A 1 94 ? -0.722 -10.964 -9.160 1.00 97.31 94 SER A C 1
ATOM 724 O O . SER A 1 94 ? -0.266 -11.398 -10.217 1.00 97.31 94 SER A O 1
ATOM 726 N N . TRP A 1 95 ? -0.624 -9.694 -8.783 1.00 97.25 95 TRP A N 1
ATOM 727 C CA . TRP A 1 95 ? 0.102 -8.638 -9.473 1.00 97.25 95 TRP A CA 1
ATOM 728 C C . TRP A 1 95 ? 1.319 -8.240 -8.646 1.00 97.25 95 TRP A C 1
ATOM 730 O O . TRP A 1 95 ? 1.205 -7.967 -7.452 1.00 97.25 95 TRP A O 1
ATOM 740 N N . LYS A 1 96 ? 2.494 -8.241 -9.269 1.00 96.56 96 LYS A N 1
ATOM 741 C CA . LYS A 1 96 ? 3.780 -7.993 -8.614 1.00 96.56 96 LYS A CA 1
ATOM 742 C C . LYS A 1 96 ? 4.458 -6.802 -9.256 1.00 96.56 96 LYS A C 1
ATOM 744 O O . LYS A 1 96 ? 4.590 -6.771 -10.478 1.00 96.56 96 LYS A O 1
ATOM 749 N N . TYR A 1 97 ? 4.939 -5.890 -8.425 1.00 95.62 97 TYR A N 1
ATOM 750 C CA . TYR A 1 97 ? 5.706 -4.729 -8.842 1.00 95.62 97 TYR A CA 1
ATOM 751 C C . TYR A 1 97 ? 7.034 -4.727 -8.097 1.00 95.62 97 TYR A C 1
ATOM 753 O O . TYR A 1 97 ? 7.063 -4.804 -6.869 1.00 95.62 97 TYR A O 1
ATOM 761 N N . LEU A 1 98 ? 8.126 -4.649 -8.845 1.00 95.81 98 LEU A N 1
ATOM 762 C CA . LEU A 1 98 ? 9.479 -4.564 -8.321 1.00 95.81 98 LEU A CA 1
ATOM 763 C C . LEU A 1 98 ? 10.144 -3.321 -8.898 1.00 95.81 98 LEU A C 1
ATOM 765 O O . LEU A 1 98 ? 10.179 -3.150 -10.114 1.00 95.81 98 LEU A O 1
ATOM 769 N N . ILE A 1 99 ? 10.694 -2.488 -8.023 1.00 95.44 99 ILE A N 1
ATOM 770 C CA . ILE A 1 99 ? 11.558 -1.371 -8.400 1.00 95.44 99 ILE A CA 1
ATOM 771 C C . ILE A 1 99 ? 12.887 -1.566 -7.697 1.00 95.44 99 ILE A C 1
ATOM 773 O O . ILE A 1 99 ? 12.920 -1.768 -6.483 1.00 95.44 99 ILE A O 1
ATOM 777 N N . THR A 1 100 ? 13.985 -1.482 -8.437 1.00 96.88 100 THR A N 1
ATOM 778 C CA . THR A 1 100 ? 15.340 -1.561 -7.887 1.00 96.88 100 THR A CA 1
ATOM 779 C C . THR A 1 100 ? 16.126 -0.320 -8.253 1.00 96.88 100 THR A C 1
ATOM 781 O O . THR A 1 100 ? 16.088 0.127 -9.399 1.00 96.88 100 THR A O 1
ATOM 784 N N . ARG A 1 101 ? 16.894 0.191 -7.297 1.00 96.19 101 ARG A N 1
ATOM 785 C CA . ARG A 1 101 ? 17.743 1.367 -7.464 1.00 96.19 101 ARG A CA 1
ATOM 786 C C . ARG A 1 101 ? 19.149 1.032 -7.012 1.00 96.19 101 ARG A C 1
ATOM 788 O O . ARG A 1 101 ? 19.330 0.432 -5.950 1.00 96.19 101 ARG A O 1
ATOM 795 N N . LYS A 1 102 ? 20.139 1.462 -7.777 1.00 97.25 102 LYS A N 1
ATOM 796 C CA . LYS A 1 102 ? 21.537 1.489 -7.370 1.00 97.25 102 LYS A CA 1
ATOM 797 C C . LYS A 1 102 ? 22.057 2.885 -7.626 1.00 97.25 102 LYS A C 1
ATOM 799 O O . LYS A 1 102 ? 22.064 3.321 -8.768 1.00 97.25 102 LYS A O 1
ATOM 804 N N . ASP A 1 103 ? 22.489 3.536 -6.557 1.00 96.00 103 ASP A N 1
ATOM 805 C CA . ASP A 1 103 ? 23.119 4.852 -6.582 1.00 96.00 103 ASP A CA 1
ATOM 806 C C . ASP A 1 103 ? 22.369 5.859 -7.463 1.00 96.00 103 ASP A C 1
ATOM 808 O O . ASP A 1 103 ? 22.960 6.529 -8.299 1.00 96.00 103 ASP A O 1
ATOM 812 N N . VAL A 1 104 ? 21.050 5.946 -7.288 1.00 95.00 104 VAL A N 1
ATOM 813 C CA . VAL A 1 104 ? 20.214 6.952 -7.956 1.00 95.00 104 VAL A CA 1
ATOM 814 C C . VAL A 1 104 ? 20.246 8.230 -7.122 1.00 95.00 104 VAL A C 1
ATOM 816 O O . VAL A 1 104 ? 20.039 8.164 -5.910 1.00 95.00 104 VAL A O 1
ATOM 819 N N . LEU A 1 105 ? 20.523 9.377 -7.746 1.00 93.38 105 LEU A N 1
ATOM 820 C CA . LEU A 1 105 ? 20.530 10.682 -7.078 1.00 93.38 105 LEU A CA 1
ATOM 821 C C . LEU A 1 105 ? 19.119 11.019 -6.569 1.00 93.38 105 LEU A C 1
ATOM 823 O O . LEU A 1 105 ? 18.160 10.963 -7.336 1.00 93.38 105 LEU A O 1
ATOM 827 N N . VAL A 1 106 ? 18.997 11.360 -5.286 1.00 93.31 106 VAL A N 1
ATOM 828 C CA . VAL A 1 106 ? 17.710 11.709 -4.646 1.00 93.31 106 VAL A CA 1
ATOM 829 C C . VAL A 1 106 ? 17.694 13.096 -4.023 1.00 93.31 106 VAL A C 1
ATOM 831 O O . VAL A 1 106 ? 16.624 13.662 -3.830 1.00 93.31 106 VAL A O 1
ATOM 834 N N . ASP A 1 107 ? 18.870 13.631 -3.724 1.00 92.62 107 ASP A N 1
ATOM 835 C CA . ASP A 1 107 ? 19.087 14.990 -3.238 1.00 92.62 107 ASP A CA 1
ATOM 836 C C . ASP A 1 107 ? 20.521 15.404 -3.606 1.00 92.62 107 ASP A C 1
ATOM 838 O O . ASP A 1 107 ? 21.309 14.557 -4.038 1.00 92.62 107 ASP A O 1
ATOM 842 N N . ASP A 1 108 ? 20.878 16.677 -3.454 1.00 90.69 108 ASP A N 1
ATOM 843 C CA . ASP A 1 108 ? 22.189 17.199 -3.847 1.00 90.69 108 ASP A CA 1
ATOM 844 C C . ASP A 1 108 ? 23.341 16.414 -3.187 1.00 90.69 108 ASP A C 1
ATOM 846 O O . ASP A 1 108 ? 23.547 16.422 -1.970 1.00 90.69 108 ASP A O 1
ATOM 850 N N . GLY A 1 109 ? 24.076 15.662 -4.012 1.00 91.75 109 GLY A N 1
ATOM 851 C CA . GLY A 1 109 ? 25.150 14.779 -3.566 1.00 91.75 109 GLY A CA 1
ATOM 852 C C . GLY A 1 109 ? 24.705 13.569 -2.730 1.00 91.75 109 GLY A C 1
ATOM 853 O O . GLY A 1 109 ? 25.571 12.897 -2.166 1.00 91.75 109 GLY A O 1
ATOM 854 N N . VAL A 1 110 ? 23.410 13.249 -2.631 1.00 95.25 110 VAL A N 1
ATOM 855 C CA . VAL A 1 110 ? 22.874 12.093 -1.886 1.00 95.25 110 VAL A CA 1
ATOM 856 C C . VAL A 1 110 ? 22.282 11.066 -2.844 1.00 95.25 110 VAL A C 1
ATOM 858 O O . VAL A 1 110 ? 21.416 11.366 -3.663 1.00 95.25 110 VAL A O 1
ATOM 861 N N . TYR A 1 111 ? 22.726 9.821 -2.701 1.00 96.19 111 TYR A N 1
ATOM 862 C CA . TYR A 1 111 ? 22.391 8.726 -3.602 1.00 96.19 111 TYR A CA 1
ATOM 863 C C . TYR A 1 111 ? 21.733 7.579 -2.843 1.00 96.19 111 TYR A C 1
ATOM 865 O O . TYR A 1 111 ? 22.200 7.175 -1.774 1.00 96.19 111 TYR A O 1
ATOM 873 N N . GLN A 1 112 ? 20.677 7.021 -3.427 1.00 95.94 112 GLN A N 1
ATOM 874 C CA . GLN A 1 112 ? 19.890 5.928 -2.875 1.00 95.94 112 GLN A CA 1
ATOM 875 C C . GLN A 1 112 ? 20.177 4.613 -3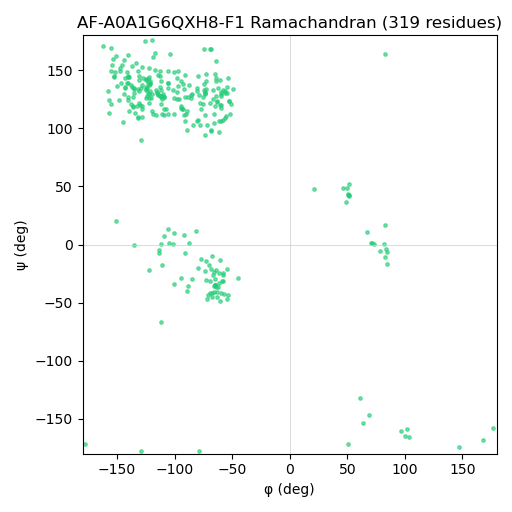.600 1.00 95.94 112 GLN A C 1
ATOM 877 O O . GLN A 1 112 ? 20.171 4.527 -4.828 1.00 95.94 112 GLN A O 1
ATOM 882 N N . THR A 1 113 ? 20.351 3.551 -2.817 1.00 97.31 113 THR A N 1
ATOM 883 C CA . THR A 1 113 ? 20.348 2.163 -3.289 1.00 97.31 113 THR A CA 1
ATOM 884 C C . THR A 1 113 ? 19.301 1.383 -2.506 1.00 97.31 113 THR A C 1
ATOM 886 O O . THR A 1 113 ? 19.243 1.491 -1.282 1.00 97.31 113 THR A O 1
ATOM 889 N N . GLY A 1 114 ? 18.490 0.573 -3.179 1.00 96.56 114 GLY A N 1
ATOM 890 C CA . GLY A 1 114 ? 17.425 -0.162 -2.509 1.00 96.56 114 GLY A CA 1
ATOM 891 C C . GLY A 1 114 ? 16.420 -0.805 -3.448 1.00 96.56 114 GLY A C 1
ATOM 892 O O . GLY A 1 114 ? 16.627 -0.882 -4.661 1.00 96.56 114 GLY A O 1
ATOM 893 N N . SER A 1 115 ? 15.319 -1.275 -2.871 1.00 95.75 115 SER A N 1
ATOM 894 C CA . SER A 1 115 ? 14.217 -1.853 -3.634 1.00 95.75 115 SER A CA 1
ATOM 895 C C . SER A 1 115 ? 12.865 -1.607 -2.981 1.00 95.75 115 SER A C 1
ATOM 897 O O . SER A 1 115 ? 12.765 -1.567 -1.754 1.00 95.75 115 SER A O 1
ATOM 899 N N . ILE A 1 116 ? 11.841 -1.506 -3.824 1.00 95.44 116 ILE A N 1
ATOM 900 C CA . ILE A 1 116 ? 10.430 -1.518 -3.445 1.00 95.44 116 ILE A CA 1
ATOM 901 C C . ILE A 1 116 ? 9.801 -2.771 -4.050 1.00 95.44 116 ILE A C 1
ATOM 903 O O . ILE A 1 116 ? 9.959 -3.030 -5.244 1.00 95.44 116 ILE A O 1
ATOM 907 N N . ASN A 1 117 ? 9.072 -3.524 -3.233 1.00 95.75 117 ASN A N 1
ATOM 908 C CA . ASN A 1 117 ? 8.267 -4.661 -3.662 1.00 95.75 117 ASN A CA 1
ATOM 909 C C . ASN A 1 117 ? 6.806 -4.406 -3.302 1.00 95.75 117 ASN A C 1
ATOM 911 O O . ASN A 1 117 ? 6.495 -4.128 -2.142 1.00 95.75 117 ASN A O 1
ATOM 915 N N . LEU A 1 118 ? 5.923 -4.569 -4.281 1.00 95.38 118 LEU A N 1
ATOM 916 C CA . LEU A 1 118 ? 4.482 -4.519 -4.101 1.00 95.38 118 LEU A CA 1
ATOM 917 C C . LEU A 1 118 ? 3.848 -5.806 -4.625 1.00 95.38 118 LEU A C 1
ATOM 919 O O . LEU A 1 118 ? 4.140 -6.259 -5.732 1.00 95.38 118 LEU A O 1
ATOM 923 N N . LEU A 1 119 ? 2.951 -6.377 -3.835 1.00 96.25 119 LEU A N 1
ATOM 924 C CA . LEU A 1 119 ? 2.114 -7.508 -4.205 1.00 96.25 119 LEU A CA 1
ATOM 925 C C . LEU A 1 119 ? 0.664 -7.081 -4.045 1.00 96.25 119 LEU A C 1
ATOM 927 O O . LEU A 1 119 ? 0.266 -6.726 -2.941 1.00 96.25 119 LEU A O 1
ATOM 931 N N . LEU A 1 120 ? -0.120 -7.149 -5.113 1.00 95.69 120 LEU A N 1
ATOM 932 C CA . LEU A 1 120 ? -1.544 -6.842 -5.110 1.00 95.69 120 LEU A CA 1
ATOM 933 C C . LEU A 1 120 ? -2.314 -8.065 -5.597 1.00 95.69 120 LEU A C 1
ATOM 935 O O . LEU A 1 120 ? -2.033 -8.603 -6.664 1.00 95.69 120 LEU A O 1
ATOM 939 N N . SER A 1 121 ? -3.287 -8.518 -4.820 1.00 97.69 121 SER A N 1
ATOM 940 C CA . SER A 1 121 ? -4.149 -9.639 -5.198 1.00 97.69 121 SER A CA 1
ATOM 941 C C . SER A 1 121 ? -5.500 -9.128 -5.687 1.00 97.69 121 SER A C 1
ATOM 943 O O . SER A 1 121 ? -6.119 -8.280 -5.036 1.00 97.69 121 SER A O 1
ATOM 945 N N . TYR A 1 122 ? -5.959 -9.650 -6.820 1.00 97.56 122 TYR A N 1
ATOM 946 C CA . TYR A 1 122 ? -7.209 -9.275 -7.467 1.00 97.56 122 TYR A CA 1
ATOM 947 C C . TYR A 1 122 ? -8.072 -10.492 -7.788 1.00 97.56 122 TYR A C 1
ATOM 949 O O . TYR A 1 122 ? -7.579 -11.592 -8.037 1.00 97.56 122 TYR A O 1
ATOM 957 N N . LYS A 1 123 ? -9.384 -10.268 -7.842 1.00 98.00 123 LYS A N 1
ATOM 958 C CA . LYS A 1 123 ? -10.354 -11.193 -8.426 1.00 98.00 123 LYS A CA 1
ATOM 959 C C . LYS A 1 123 ? -11.303 -10.408 -9.317 1.00 98.00 123 LYS A C 1
ATOM 961 O O . LYS A 1 123 ? -12.069 -9.578 -8.828 1.00 98.00 123 LYS A O 1
ATOM 966 N N . SER A 1 124 ? -11.243 -10.657 -10.622 1.00 96.38 124 SER A N 1
ATOM 967 C CA . SER A 1 124 ? -12.097 -10.015 -11.630 1.00 96.38 124 SER A CA 1
ATOM 968 C C . SER A 1 124 ? -12.123 -8.483 -11.514 1.00 96.38 124 SER A C 1
ATOM 970 O O . SER A 1 124 ? -13.187 -7.856 -11.583 1.00 96.38 124 SER A O 1
ATOM 972 N N . GLY A 1 125 ? -10.946 -7.892 -11.296 1.00 95.12 125 GLY A N 1
ATOM 973 C CA . GLY A 1 125 ? -10.712 -6.452 -11.198 1.00 95.12 125 GLY A CA 1
ATOM 974 C C . GLY A 1 125 ? -10.972 -5.842 -9.828 1.00 95.12 125 GLY A C 1
ATOM 975 O O . GLY A 1 125 ? -10.715 -4.661 -9.646 1.00 95.12 125 GLY A O 1
ATOM 976 N N . MET A 1 126 ? -11.452 -6.615 -8.853 1.00 95.75 126 MET A N 1
ATOM 977 C CA . MET A 1 126 ? -11.630 -6.143 -7.479 1.00 95.75 126 MET A CA 1
ATOM 978 C C . MET A 1 126 ? -10.431 -6.554 -6.617 1.00 95.75 126 MET A C 1
ATOM 980 O O . MET A 1 126 ? -10.035 -7.722 -6.689 1.00 95.75 126 MET A O 1
ATOM 984 N N . PRO A 1 127 ? -9.886 -5.667 -5.762 1.00 95.69 127 PRO A N 1
ATOM 985 C CA . PRO A 1 127 ? -8.930 -6.051 -4.726 1.00 95.69 127 PRO A CA 1
ATOM 986 C C . PRO A 1 127 ? -9.471 -7.224 -3.904 1.00 95.69 127 PRO A C 1
ATOM 988 O O . PRO A 1 127 ? -10.563 -7.151 -3.334 1.00 95.69 127 PRO A O 1
ATOM 991 N N . ASN A 1 128 ? -8.749 -8.338 -3.876 1.00 97.31 128 ASN A N 1
ATOM 992 C CA . ASN A 1 128 ? -9.202 -9.548 -3.206 1.00 97.31 128 ASN A CA 1
ATOM 993 C C . ASN A 1 128 ? -8.014 -10.442 -2.839 1.00 97.31 128 ASN A C 1
ATOM 995 O O . ASN A 1 128 ? -7.370 -11.020 -3.713 1.00 97.31 128 ASN A O 1
ATOM 999 N N . GLY A 1 129 ? -7.768 -10.597 -1.542 1.00 97.25 129 GLY A N 1
ATOM 1000 C CA . GLY A 1 129 ? -6.589 -11.245 -0.981 1.00 97.25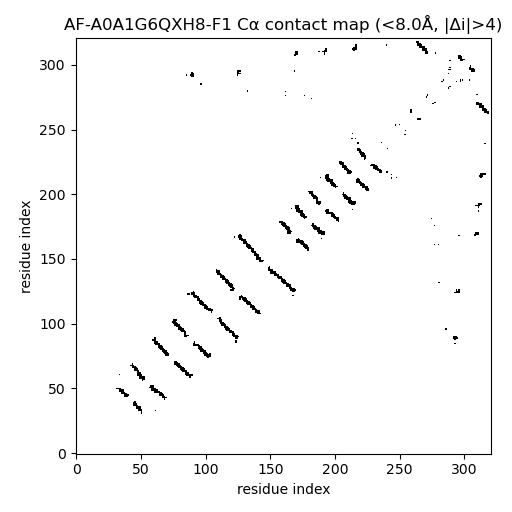 129 GLY A CA 1
ATOM 1001 C C . GLY A 1 129 ? -5.577 -10.237 -0.440 1.00 97.25 129 GLY A C 1
ATOM 1002 O O . GLY A 1 129 ? -5.884 -9.061 -0.234 1.00 97.25 129 GLY A O 1
ATOM 1003 N N . VAL A 1 130 ? -4.361 -10.719 -0.195 1.00 97.31 130 VAL A N 1
ATOM 1004 C CA . VAL A 1 130 ? -3.310 -9.940 0.464 1.00 97.31 130 VAL A CA 1
ATOM 1005 C C . VAL A 1 130 ? -2.736 -8.898 -0.485 1.00 97.31 130 VAL A C 1
ATOM 1007 O O . VAL A 1 130 ? -2.398 -9.198 -1.635 1.00 97.31 130 VAL A O 1
ATOM 1010 N N . TRP A 1 131 ? -2.613 -7.684 0.033 1.00 96.56 131 TRP A N 1
ATOM 1011 C CA . TRP A 1 131 ? -1.844 -6.590 -0.525 1.00 96.56 131 TRP A CA 1
ATOM 1012 C C . TRP A 1 131 ? -0.673 -6.294 0.408 1.00 96.56 131 TRP A C 1
ATOM 1014 O O . TRP A 1 131 ? -0.860 -6.114 1.613 1.00 96.56 131 TRP A O 1
ATOM 1024 N N . SER A 1 132 ? 0.540 -6.263 -0.132 1.00 97.00 132 SER A N 1
ATOM 1025 C CA . SER A 1 132 ? 1.734 -5.990 0.662 1.00 97.00 132 SER A CA 1
ATOM 1026 C C . SER A 1 132 ? 2.691 -5.046 -0.037 1.00 97.00 132 SER A C 1
ATOM 1028 O O . SER A 1 132 ? 3.004 -5.247 -1.208 1.00 97.00 132 SER A O 1
ATOM 1030 N N . TYR A 1 133 ? 3.204 -4.090 0.724 1.00 96.44 133 TYR A N 1
ATOM 1031 C CA . TYR A 1 133 ? 4.294 -3.194 0.374 1.00 96.44 133 TYR A CA 1
ATOM 1032 C C . TYR A 1 133 ? 5.509 -3.522 1.240 1.00 96.44 133 TYR A C 1
ATOM 1034 O O . TYR A 1 133 ? 5.370 -3.771 2.440 1.00 96.44 133 TYR A O 1
ATOM 1042 N N . SER A 1 134 ? 6.702 -3.477 0.657 1.00 96.19 134 SER A N 1
ATOM 1043 C CA . SER A 1 134 ? 7.948 -3.453 1.419 1.00 96.19 134 SER A CA 1
ATOM 1044 C C . SER A 1 134 ? 9.005 -2.631 0.701 1.00 96.19 134 SER A C 1
ATOM 1046 O O . SER A 1 134 ? 9.168 -2.750 -0.515 1.00 96.19 134 SER A O 1
ATOM 1048 N N . GLU A 1 135 ? 9.752 -1.849 1.463 1.00 95.19 135 GLU A N 1
ATOM 1049 C CA . GLU A 1 135 ? 10.834 -1.018 0.965 1.00 95.19 135 GLU A CA 1
ATOM 1050 C C . GLU A 1 135 ? 12.058 -1.141 1.866 1.00 95.19 135 GLU A C 1
ATOM 1052 O O . GLU A 1 135 ? 11.967 -1.076 3.092 1.00 95.19 135 GLU A O 1
ATOM 1057 N N . ASN A 1 136 ? 13.214 -1.323 1.232 1.00 94.94 136 ASN A N 1
ATOM 1058 C CA . ASN A 1 136 ? 14.505 -1.404 1.899 1.00 94.94 136 ASN A CA 1
ATOM 1059 C C . ASN A 1 136 ? 15.489 -0.502 1.168 1.00 94.94 136 ASN A C 1
ATOM 1061 O O . ASN A 1 136 ? 15.776 -0.739 -0.008 1.00 94.94 136 ASN A O 1
ATOM 1065 N N . ASN A 1 137 ? 16.021 0.492 1.874 1.00 94.69 137 ASN A N 1
ATOM 1066 C CA . ASN A 1 137 ? 16.882 1.513 1.301 1.00 94.69 137 ASN A CA 1
ATOM 1067 C C . ASN A 1 137 ? 18.125 1.753 2.150 1.00 94.69 137 ASN A C 1
ATOM 1069 O O . ASN A 1 137 ? 18.155 1.540 3.361 1.00 94.69 137 ASN A O 1
ATOM 1073 N N . LYS A 1 138 ? 19.152 2.257 1.484 1.00 96.62 138 LYS A N 1
ATOM 1074 C CA . LYS A 1 138 ? 20.338 2.838 2.095 1.00 96.62 138 LYS A CA 1
ATOM 1075 C C . LYS A 1 138 ? 20.754 4.062 1.294 1.00 96.62 138 LYS A C 1
ATOM 1077 O O . LYS A 1 138 ? 20.607 4.082 0.068 1.00 96.62 138 LYS A O 1
ATOM 1082 N N . LEU A 1 139 ? 21.273 5.061 1.992 1.00 96.94 139 LEU A N 1
ATOM 1083 C CA . LEU A 1 139 ? 21.725 6.318 1.402 1.00 96.94 139 LEU A CA 1
ATOM 1084 C C . LEU A 1 139 ? 23.236 6.422 1.528 1.00 96.94 139 LEU A C 1
ATOM 1086 O O . LEU A 1 139 ? 23.813 5.905 2.475 1.00 96.94 139 LEU A O 1
ATOM 1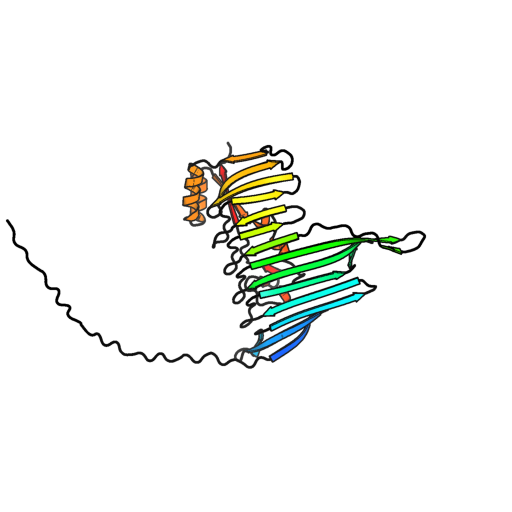090 N N . ARG A 1 140 ? 23.900 7.091 0.595 1.00 96.69 140 ARG A N 1
ATOM 1091 C CA . ARG A 1 140 ? 25.296 7.506 0.761 1.00 96.69 140 ARG A CA 1
ATOM 1092 C C . ARG A 1 140 ? 25.527 8.838 0.078 1.00 96.69 140 ARG A C 1
ATOM 1094 O O . ARG A 1 140 ? 24.829 9.184 -0.872 1.00 96.69 140 ARG A O 1
ATOM 1101 N N . LYS A 1 141 ? 26.525 9.578 0.550 1.00 96.19 141 LYS A N 1
ATOM 1102 C CA . LYS A 1 141 ? 26.890 10.877 -0.023 1.00 96.19 141 LYS A CA 1
ATOM 1103 C C . LYS A 1 141 ? 28.014 10.717 -1.045 1.00 96.19 141 LYS A C 1
ATOM 1105 O O . LYS A 1 141 ? 28.944 9.954 -0.800 1.00 96.19 141 LYS A O 1
ATOM 1110 N N . HIS A 1 142 ? 27.960 11.456 -2.143 1.00 93.94 142 HIS A N 1
ATOM 1111 C CA . HIS A 1 142 ? 29.062 11.638 -3.082 1.00 93.94 142 HIS A CA 1
ATOM 1112 C C . HIS A 1 142 ? 29.519 13.087 -2.958 1.00 93.94 142 HIS A C 1
ATOM 1114 O O . HIS A 1 142 ? 28.752 14.007 -3.236 1.00 93.94 142 HIS A O 1
ATOM 1120 N N . LYS A 1 143 ? 30.730 13.303 -2.447 1.00 91.25 143 LYS A N 1
ATOM 1121 C CA . LYS A 1 143 ? 31.209 14.641 -2.085 1.00 91.25 143 LYS A CA 1
ATOM 1122 C C . LYS A 1 143 ? 32.492 14.956 -2.824 1.00 91.25 143 LYS A C 1
ATOM 1124 O O . LYS A 1 143 ? 33.356 14.089 -2.951 1.00 91.25 143 LYS A O 1
ATOM 1129 N N . TYR A 1 144 ? 32.634 16.205 -3.245 1.00 89.88 144 TYR A N 1
ATOM 1130 C CA . TYR A 1 144 ? 33.891 16.696 -3.781 1.00 89.88 144 TYR A CA 1
ATOM 1131 C C . TYR A 1 144 ? 34.844 17.065 -2.643 1.00 89.88 144 TYR A C 1
ATOM 1133 O O . TYR A 1 144 ? 34.472 17.753 -1.691 1.00 89.88 144 TYR A O 1
ATOM 1141 N N . THR A 1 145 ? 36.081 16.596 -2.739 1.00 89.00 145 THR A N 1
ATOM 1142 C CA . THR A 1 145 ? 37.178 16.922 -1.824 1.00 89.00 145 THR A CA 1
ATOM 1143 C C . THR A 1 145 ? 38.373 17.442 -2.616 1.00 89.00 145 THR A C 1
ATOM 1145 O O . THR A 1 145 ? 38.366 17.414 -3.845 1.00 89.00 145 THR A O 1
ATOM 1148 N N . GLN A 1 146 ? 39.436 17.879 -1.933 1.00 86.12 146 GLN A N 1
ATOM 1149 C CA . GLN A 1 146 ? 40.680 18.288 -2.605 1.00 86.12 146 GLN A CA 1
ATOM 1150 C C . GLN A 1 146 ? 41.294 17.169 -3.472 1.00 86.12 146 GLN A C 1
ATOM 1152 O O . GLN A 1 146 ? 42.002 17.470 -4.425 1.00 86.12 146 GLN A O 1
ATOM 1157 N N . GLY A 1 147 ? 40.997 15.895 -3.177 1.00 89.31 147 GLY A N 1
ATOM 1158 C CA . GLY A 1 147 ? 41.427 14.731 -3.962 1.00 89.31 147 GLY A CA 1
ATOM 1159 C C . GLY A 1 147 ? 40.435 14.278 -5.040 1.00 89.31 147 GLY A C 1
ATOM 1160 O O . GLY A 1 147 ? 40.623 13.212 -5.619 1.00 89.31 147 GLY A O 1
ATOM 1161 N N . GLY A 1 148 ? 39.374 15.049 -5.294 1.00 92.31 148 GLY A N 1
ATOM 1162 C CA . GLY A 1 148 ? 38.301 14.701 -6.221 1.00 92.31 148 GLY A CA 1
ATOM 1163 C C . GLY A 1 148 ? 37.051 14.160 -5.529 1.00 92.31 148 GLY A C 1
ATOM 1164 O O . GLY A 1 148 ? 36.843 14.331 -4.321 1.00 92.31 148 GLY A O 1
ATOM 1165 N N . TRP A 1 149 ? 36.185 13.538 -6.324 1.00 90.88 149 TRP A N 1
ATOM 1166 C CA . TRP A 1 149 ? 34.928 12.968 -5.857 1.00 90.88 149 TRP A CA 1
ATOM 1167 C C . TRP A 1 149 ? 35.150 11.682 -5.062 1.00 90.88 149 TRP A C 1
ATOM 1169 O O . TRP A 1 149 ? 35.828 10.765 -5.524 1.00 90.88 149 TRP A O 1
ATOM 1179 N N . ILE A 1 150 ? 34.551 11.606 -3.875 1.00 93.75 150 ILE A N 1
ATOM 1180 C CA . ILE A 1 150 ? 34.600 10.421 -3.018 1.00 93.75 150 ILE A CA 1
ATOM 1181 C C . ILE A 1 150 ? 33.200 9.981 -2.598 1.00 93.75 150 ILE A C 1
ATOM 1183 O O . ILE A 1 150 ? 32.318 10.795 -2.307 1.00 93.75 150 ILE A O 1
ATOM 1187 N N . TRP A 1 151 ? 33.016 8.665 -2.526 1.00 95.44 151 TRP A N 1
ATOM 1188 C CA . TRP A 1 151 ? 31.821 8.048 -1.965 1.00 95.44 151 TRP A CA 1
ATOM 1189 C C . TRP A 1 151 ? 31.957 7.900 -0.451 1.00 95.44 151 TRP A C 1
ATOM 1191 O O . TRP A 1 151 ? 32.930 7.338 0.049 1.00 95.44 151 TRP A O 1
ATOM 1201 N N . GLY A 1 152 ? 30.956 8.379 0.280 1.00 95.12 152 GLY A N 1
ATOM 1202 C CA . GLY A 1 152 ? 30.781 8.085 1.695 1.00 95.12 152 GLY A CA 1
ATOM 1203 C C . GLY A 1 152 ? 30.274 6.661 1.933 1.00 95.12 152 GLY A C 1
ATOM 1204 O O . GLY A 1 152 ? 29.826 5.967 1.015 1.00 95.12 152 GLY A O 1
ATOM 1205 N N . ALA A 1 153 ? 30.316 6.239 3.198 1.00 96.06 153 ALA A N 1
ATOM 1206 C CA . ALA A 1 153 ? 29.697 4.994 3.635 1.00 96.06 153 ALA A CA 1
ATOM 1207 C C . ALA A 1 153 ? 28.170 5.036 3.459 1.00 96.06 153 ALA A C 1
ATOM 1209 O O . ALA A 1 153 ? 27.562 6.107 3.412 1.00 96.06 153 ALA A O 1
ATOM 1210 N N . PHE A 1 154 ? 27.558 3.855 3.376 1.00 97.00 154 PHE A N 1
ATOM 1211 C CA . PHE A 1 154 ? 26.106 3.747 3.397 1.00 97.00 154 PHE A CA 1
ATOM 1212 C C . PHE A 1 154 ? 25.559 3.987 4.807 1.00 97.00 154 PHE A C 1
ATOM 1214 O O . PHE A 1 154 ? 26.000 3.359 5.767 1.00 97.00 154 PHE A O 1
ATOM 1221 N N . GLU A 1 155 ? 24.553 4.844 4.894 1.00 95.44 155 GLU A N 1
ATOM 1222 C CA . GLU A 1 155 ? 23.682 5.045 6.042 1.00 95.44 155 GLU A CA 1
ATOM 1223 C C . GLU A 1 155 ? 22.439 4.156 5.883 1.00 95.44 155 GLU A C 1
ATOM 1225 O O . GLU A 1 155 ? 21.889 4.006 4.784 1.00 95.44 155 GLU A O 1
ATOM 1230 N N . ILE A 1 156 ? 22.019 3.526 6.980 1.00 86.44 156 ILE A N 1
ATOM 1231 C CA . ILE A 1 156 ? 20.838 2.658 7.000 1.00 86.44 156 ILE A CA 1
ATOM 1232 C C . ILE A 1 156 ? 19.591 3.537 7.057 1.00 86.44 156 ILE A C 1
ATOM 1234 O O . ILE A 1 156 ? 19.466 4.374 7.947 1.00 86.44 156 ILE A O 1
ATOM 1238 N N . VAL A 1 157 ? 18.649 3.295 6.147 1.00 91.81 157 VAL A N 1
ATOM 1239 C CA . VAL A 1 157 ? 17.290 3.835 6.242 1.00 91.81 157 VAL A CA 1
ATOM 1240 C C . VAL A 1 157 ? 16.398 2.743 6.833 1.00 91.81 157 VAL A C 1
ATOM 1242 O O . VAL A 1 157 ? 16.470 1.604 6.360 1.00 91.81 157 VAL A O 1
ATOM 1245 N N . PRO A 1 158 ? 15.575 3.036 7.857 1.00 91.56 158 PRO A N 1
ATOM 1246 C CA . PRO A 1 158 ? 14.627 2.064 8.381 1.00 91.56 158 PRO A CA 1
ATOM 1247 C C . PRO A 1 158 ? 13.727 1.510 7.274 1.00 91.56 158 PRO A C 1
ATOM 1249 O O . PRO A 1 158 ? 13.142 2.259 6.493 1.00 91.56 158 PRO A O 1
ATOM 1252 N N . SER A 1 159 ? 13.622 0.186 7.205 1.00 93.69 159 SER A N 1
ATOM 1253 C CA . SER A 1 159 ? 12.730 -0.475 6.258 1.00 93.69 159 SER A CA 1
ATOM 1254 C C . SER A 1 159 ? 11.272 -0.149 6.557 1.00 93.69 159 SER A C 1
ATOM 1256 O O . SER A 1 159 ? 10.861 -0.115 7.719 1.00 93.69 159 SER A O 1
ATOM 1258 N N . GLN A 1 160 ? 10.480 -0.001 5.500 1.00 94.69 160 GLN A N 1
ATOM 1259 C CA . GLN A 1 160 ? 9.044 0.235 5.597 1.00 94.69 160 GLN A CA 1
ATOM 1260 C C . GLN A 1 160 ? 8.277 -0.971 5.054 1.00 94.69 160 GLN A C 1
ATOM 1262 O O . GLN A 1 160 ? 8.710 -1.631 4.107 1.00 94.69 160 GLN A O 1
ATOM 1267 N N . SER A 1 161 ? 7.132 -1.289 5.650 1.00 96.50 161 SER A N 1
ATOM 1268 C CA . SER A 1 161 ? 6.266 -2.373 5.196 1.00 96.50 161 SER A CA 1
ATOM 1269 C C . SER A 1 161 ? 4.810 -2.136 5.567 1.00 96.50 161 SER A C 1
ATOM 1271 O O . SER A 1 161 ? 4.507 -1.624 6.642 1.00 96.50 161 SER A O 1
ATOM 1273 N N . VAL A 1 162 ? 3.906 -2.564 4.692 1.00 96.50 162 VAL A N 1
ATOM 1274 C CA . VAL A 1 162 ? 2.462 -2.583 4.943 1.00 96.50 162 VAL A CA 1
ATOM 1275 C C . VAL A 1 162 ? 1.925 -3.919 4.464 1.00 96.50 162 VAL A C 1
ATOM 1277 O O . VAL A 1 162 ? 2.262 -4.361 3.370 1.00 96.50 162 VAL A O 1
ATOM 1280 N N . ILE A 1 163 ? 1.087 -4.567 5.262 1.00 97.50 163 ILE A N 1
ATOM 1281 C CA . ILE A 1 163 ? 0.353 -5.772 4.889 1.00 97.50 163 ILE A CA 1
ATOM 1282 C C . ILE A 1 163 ? -1.103 -5.553 5.264 1.00 97.50 163 ILE A C 1
ATOM 1284 O O . ILE A 1 163 ? -1.445 -5.325 6.425 1.00 97.50 163 ILE A O 1
ATOM 1288 N N . VAL A 1 164 ? -1.961 -5.661 4.264 1.00 96.06 164 VAL A N 1
ATOM 1289 C CA . VAL A 1 164 ? -3.403 -5.519 4.392 1.00 96.06 164 VAL A CA 1
ATOM 1290 C C . VAL A 1 164 ? -4.074 -6.607 3.565 1.00 96.06 164 VAL A C 1
ATOM 1292 O O . VAL A 1 164 ? -3.499 -7.128 2.611 1.00 96.06 164 VAL A O 1
ATOM 1295 N N . ASN A 1 165 ? -5.282 -7.002 3.935 1.00 96.44 165 ASN A N 1
ATOM 1296 C CA . ASN A 1 165 ? -6.031 -8.009 3.203 1.00 96.44 165 ASN A CA 1
ATOM 1297 C C . ASN A 1 165 ? -7.357 -7.420 2.733 1.00 96.44 165 ASN A C 1
ATOM 1299 O O . ASN A 1 165 ? -7.987 -6.653 3.456 1.00 96.44 165 ASN A O 1
ATOM 1303 N N . PHE A 1 166 ? -7.768 -7.769 1.519 1.00 96.31 166 PHE A N 1
ATOM 1304 C CA . PHE A 1 166 ? -9.005 -7.298 0.912 1.00 96.31 166 PHE A CA 1
ATOM 1305 C C . PHE A 1 166 ? -9.967 -8.450 0.646 1.00 96.31 166 PHE A C 1
ATOM 1307 O O . PHE A 1 166 ? -9.572 -9.572 0.327 1.00 96.31 166 PHE A O 1
ATOM 1314 N N . LYS A 1 167 ? -11.260 -8.149 0.699 1.00 96.00 167 LYS A N 1
ATOM 1315 C CA . LYS A 1 167 ? -12.343 -9.006 0.237 1.00 96.00 167 LYS A CA 1
ATOM 1316 C C . LYS A 1 167 ? -13.273 -8.166 -0.628 1.00 96.00 167 LYS A C 1
ATOM 1318 O O . LYS A 1 167 ? -13.979 -7.304 -0.118 1.00 96.00 167 LYS A O 1
ATOM 1323 N N . ASN A 1 168 ? -13.263 -8.414 -1.937 1.00 94.19 168 ASN A N 1
ATOM 1324 C CA . ASN A 1 168 ? -14.083 -7.692 -2.919 1.00 94.19 168 ASN A CA 1
ATOM 1325 C C . ASN A 1 168 ? -14.001 -6.150 -2.803 1.00 94.19 168 ASN A C 1
ATOM 1327 O O . ASN A 1 168 ? -15.024 -5.472 -2.772 1.00 94.19 168 ASN A O 1
ATOM 1331 N N . GLY A 1 169 ? -12.792 -5.591 -2.724 1.00 91.94 169 GLY A N 1
ATOM 1332 C CA . GLY A 1 169 ? -12.559 -4.141 -2.642 1.00 91.94 169 GLY A CA 1
ATOM 1333 C C . GLY A 1 169 ? -12.710 -3.530 -1.247 1.00 91.94 169 GLY A C 1
ATOM 1334 O O . GLY A 1 169 ? -12.514 -2.326 -1.091 1.00 91.94 169 GLY A O 1
ATOM 1335 N N . VAL A 1 170 ? -13.024 -4.343 -0.235 1.00 90.75 170 VAL A N 1
ATOM 1336 C CA . VAL A 1 170 ? -13.147 -3.922 1.166 1.00 90.75 170 VAL A CA 1
ATOM 1337 C C . VAL A 1 170 ? -12.003 -4.501 1.983 1.00 90.75 170 VAL A C 1
ATOM 1339 O O . VAL A 1 170 ? -11.756 -5.705 1.910 1.00 90.75 170 VAL A O 1
ATOM 1342 N N . VAL A 1 171 ? -11.300 -3.672 2.757 1.00 93.62 171 VAL A N 1
ATOM 1343 C CA . VAL A 1 171 ? -10.289 -4.172 3.695 1.00 93.62 171 VAL A CA 1
ATOM 1344 C C . VAL A 1 171 ? -10.929 -5.129 4.704 1.00 93.62 171 VAL A C 1
ATOM 1346 O O . VAL A 1 171 ? -11.982 -4.843 5.260 1.00 93.62 171 VAL A O 1
ATOM 1349 N N . ALA A 1 172 ? -10.331 -6.296 4.919 1.00 94.38 172 ALA A N 1
ATOM 1350 C CA . ALA A 1 172 ? -10.865 -7.319 5.805 1.00 94.38 172 ALA A CA 1
ATOM 1351 C C . ALA A 1 172 ? -9.767 -8.270 6.285 1.00 94.38 172 ALA A C 1
ATOM 1353 O O . ALA A 1 172 ? -9.029 -8.849 5.487 1.00 94.38 172 ALA A O 1
ATOM 1354 N N . GLY A 1 173 ? -9.723 -8.523 7.588 1.00 96.31 173 GLY A N 1
ATOM 1355 C CA . GLY A 1 173 ? -8.747 -9.395 8.230 1.00 96.31 173 GLY A CA 1
ATOM 1356 C C . GLY A 1 173 ? -7.553 -8.636 8.819 1.00 96.31 173 GLY A C 1
ATOM 1357 O O . GLY A 1 173 ? -7.660 -7.440 9.095 1.00 96.31 173 GLY A O 1
ATOM 1358 N N . PRO A 1 174 ? -6.431 -9.334 9.065 1.00 96.81 174 PRO A N 1
ATOM 1359 C CA . PRO A 1 174 ? -5.268 -8.759 9.730 1.00 96.81 174 PRO A CA 1
ATOM 1360 C C . PRO A 1 174 ? -4.671 -7.569 8.975 1.00 96.81 174 PRO A C 1
ATOM 1362 O O . PRO A 1 174 ? -4.555 -7.588 7.749 1.00 96.81 174 PRO A O 1
ATOM 1365 N N . PHE A 1 175 ? -4.233 -6.572 9.737 1.00 96.69 175 PHE A N 1
ATOM 1366 C CA . PHE A 1 175 ? -3.519 -5.396 9.261 1.00 96.69 175 PHE A CA 1
ATOM 1367 C C . PHE A 1 175 ? -2.200 -5.257 10.017 1.00 96.69 175 PHE A C 1
ATOM 1369 O O . PHE A 1 175 ? -2.158 -5.412 11.243 1.00 96.69 175 PHE A O 1
ATOM 1376 N N . LYS A 1 176 ? -1.125 -4.961 9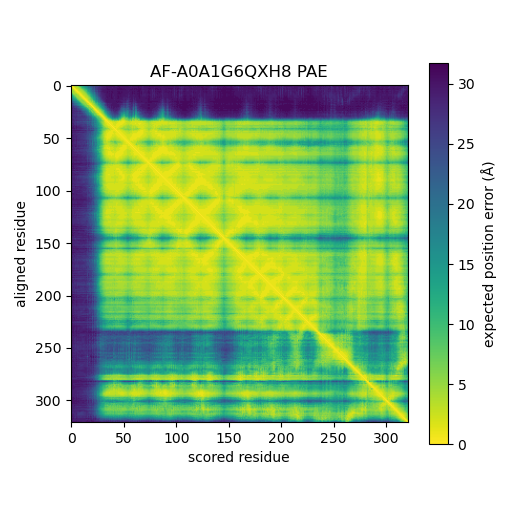.286 1.00 97.19 176 LYS A N 1
ATOM 1377 C CA . LYS A 1 176 ? 0.181 -4.623 9.848 1.00 97.19 176 LYS A CA 1
ATOM 1378 C C . LYS A 1 176 ? 0.817 -3.501 9.049 1.00 97.19 176 LYS A C 1
ATOM 1380 O O . LYS A 1 176 ? 0.813 -3.537 7.823 1.00 97.19 176 LYS A O 1
ATOM 1385 N N . MET A 1 177 ? 1.433 -2.560 9.738 1.00 96.12 177 MET A N 1
ATOM 1386 C CA . MET A 1 177 ? 2.255 -1.529 9.131 1.00 96.12 177 MET A CA 1
ATOM 1387 C C . MET A 1 177 ? 3.466 -1.277 10.012 1.00 96.12 177 MET A C 1
ATOM 1389 O O . MET A 1 177 ? 3.346 -1.226 11.229 1.00 96.12 177 MET A O 1
ATOM 1393 N N . LYS A 1 178 ? 4.621 -1.096 9.388 1.00 95.81 178 LYS A N 1
ATOM 1394 C CA . LYS A 1 178 ? 5.841 -0.670 10.052 1.00 95.81 178 LYS A CA 1
ATOM 1395 C C . LYS A 1 178 ? 6.540 0.363 9.188 1.00 95.81 178 LYS A C 1
ATOM 1397 O O . LYS A 1 178 ? 6.888 0.063 8.050 1.00 95.81 178 LYS A O 1
ATOM 1402 N N . THR A 1 179 ? 6.750 1.546 9.730 1.00 93.19 179 THR A N 1
ATOM 1403 C CA . THR A 1 179 ? 7.518 2.636 9.136 1.00 93.19 179 THR A CA 1
ATOM 1404 C C . THR A 1 179 ? 8.542 3.136 10.154 1.00 93.19 179 THR A C 1
ATOM 1406 O O . THR A 1 179 ? 8.679 2.592 11.251 1.00 93.19 179 THR A O 1
ATOM 1409 N N . ASP A 1 180 ? 9.287 4.165 9.784 1.00 90.44 180 ASP A N 1
ATOM 1410 C CA . ASP A 1 180 ? 10.131 4.949 10.680 1.00 90.44 180 ASP A CA 1
ATOM 1411 C C . ASP A 1 180 ? 9.330 5.736 11.731 1.00 90.44 180 ASP A C 1
ATOM 1413 O O . ASP A 1 180 ? 9.855 6.015 12.806 1.00 90.44 180 ASP A O 1
ATOM 1417 N N . TYR A 1 181 ? 8.056 6.027 11.455 1.00 90.12 181 TYR A N 1
ATOM 1418 C CA . TYR A 1 181 ? 7.171 6.776 12.351 1.00 90.12 181 TYR A CA 1
ATOM 1419 C C . TYR A 1 181 ? 6.218 5.887 13.148 1.00 90.12 181 TYR A C 1
ATOM 1421 O O . TYR A 1 181 ? 5.889 6.203 14.288 1.00 90.12 181 TYR A O 1
ATOM 1429 N N . PHE A 1 182 ? 5.764 4.775 12.568 1.00 92.44 182 PHE A N 1
ATOM 1430 C CA . PHE A 1 182 ? 4.662 3.997 13.121 1.00 92.44 182 PHE A CA 1
ATOM 1431 C C . PHE A 1 182 ? 4.902 2.487 13.061 1.00 92.44 182 PHE A C 1
ATOM 1433 O O . PHE A 1 182 ? 5.283 1.955 12.024 1.00 92.44 182 PHE A O 1
ATOM 1440 N N . ASP A 1 183 ? 4.572 1.774 14.136 1.00 95.06 183 ASP A N 1
ATOM 1441 C CA . ASP A 1 183 ? 4.368 0.318 14.136 1.00 95.06 183 ASP A CA 1
ATOM 1442 C C . ASP A 1 183 ? 2.921 0.033 14.553 1.00 95.06 183 ASP A C 1
ATOM 1444 O O . ASP A 1 183 ? 2.502 0.346 15.669 1.00 95.06 183 ASP A O 1
ATOM 1448 N N . VAL A 1 184 ? 2.122 -0.479 13.620 1.00 95.88 184 VAL A N 1
ATOM 1449 C CA . VAL A 1 184 ? 0.679 -0.656 13.773 1.00 95.88 184 VAL A CA 1
ATOM 1450 C C . VAL A 1 184 ? 0.302 -2.098 13.504 1.00 95.88 184 VAL A C 1
ATOM 1452 O O . VAL A 1 184 ? 0.669 -2.683 12.485 1.00 95.88 184 VAL A O 1
ATOM 1455 N N . SER A 1 185 ? -0.516 -2.663 14.383 1.00 97.06 185 SER A N 1
ATOM 1456 C CA . SER A 1 185 ? -1.121 -3.974 14.188 1.00 97.06 185 SER A CA 1
ATOM 1457 C C . SER A 1 185 ? -2.567 -3.998 14.663 1.00 97.06 185 SER A C 1
ATOM 1459 O O . SER A 1 185 ? -2.930 -3.357 15.651 1.00 97.06 185 SER A O 1
ATOM 1461 N N . GLY A 1 186 ? -3.395 -4.749 13.945 1.00 96.12 186 GLY A N 1
ATOM 1462 C CA . GLY A 1 186 ? -4.808 -4.901 14.256 1.00 96.12 186 GLY A CA 1
ATOM 1463 C C . GLY A 1 186 ? -5.529 -5.744 13.218 1.00 96.12 186 GLY A C 1
ATOM 1464 O O . GLY A 1 186 ? -4.915 -6.546 12.508 1.00 96.12 186 GLY A O 1
ATOM 1465 N N . GLN A 1 187 ? -6.845 -5.578 13.133 1.00 95.75 187 GLN A N 1
ATOM 1466 C CA . GLN A 1 187 ? -7.667 -6.305 12.173 1.00 95.75 187 GLN A CA 1
ATOM 1467 C C . GLN A 1 187 ? -8.960 -5.557 11.836 1.00 95.75 187 GLN A C 1
ATOM 1469 O O . GLN A 1 187 ? -9.546 -4.861 12.671 1.00 95.75 187 GLN A O 1
ATOM 1474 N N . PHE A 1 188 ? -9.419 -5.755 10.608 1.00 93.81 188 PHE A N 1
ATOM 1475 C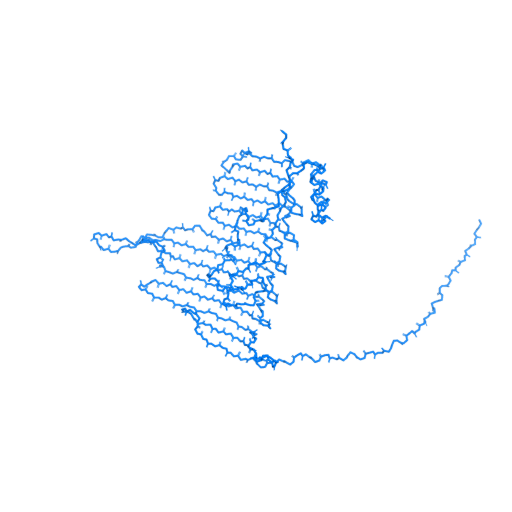 CA . PHE A 1 188 ? -10.711 -5.294 10.119 1.00 93.81 188 PHE A CA 1
ATOM 1476 C C . PHE A 1 188 ? -11.683 -6.466 9.994 1.00 93.81 188 PHE A C 1
ATOM 1478 O O . PHE A 1 188 ? -11.282 -7.598 9.713 1.00 93.81 188 PHE A O 1
ATOM 1485 N N . ASP A 1 189 ? -12.970 -6.207 10.181 1.00 90.38 189 ASP A N 1
ATOM 1486 C CA . ASP A 1 189 ? -14.014 -7.169 9.851 1.00 90.38 189 ASP A CA 1
ATOM 1487 C C . ASP A 1 189 ? -14.302 -7.198 8.337 1.00 90.38 189 ASP A C 1
ATOM 1489 O O . ASP A 1 189 ? -13.682 -6.504 7.535 1.00 90.38 189 ASP A O 1
ATOM 1493 N N . VAL A 1 190 ? -15.271 -8.017 7.923 1.00 88.94 190 VAL A N 1
ATOM 1494 C CA . VAL A 1 190 ? -15.641 -8.177 6.505 1.00 88.94 190 VAL A CA 1
ATOM 1495 C C . VAL A 1 190 ? -16.291 -6.940 5.872 1.00 88.94 190 VAL A C 1
ATOM 1497 O O . VAL A 1 190 ? -16.510 -6.936 4.662 1.00 88.94 190 VAL A O 1
ATOM 1500 N N . LYS A 1 191 ? -16.642 -5.925 6.667 1.00 85.31 191 LYS A N 1
ATOM 1501 C CA . LYS A 1 191 ? -17.242 -4.660 6.227 1.00 85.31 191 LYS A CA 1
ATOM 1502 C C . LYS A 1 191 ? -16.217 -3.518 6.183 1.00 85.31 191 LYS A C 1
ATOM 1504 O O . LYS A 1 191 ? -16.589 -2.402 5.822 1.00 85.31 191 LYS A O 1
ATOM 1509 N N . GLY A 1 192 ? -14.954 -3.778 6.528 1.00 87.44 192 GLY A N 1
ATOM 1510 C CA . GLY A 1 192 ? -13.924 -2.746 6.645 1.00 87.44 192 GLY A CA 1
ATOM 1511 C C . GLY A 1 192 ? -13.948 -2.012 7.979 1.00 87.44 192 GLY A C 1
ATOM 1512 O O . GLY A 1 192 ? -13.357 -0.946 8.105 1.00 87.44 192 GLY A O 1
ATOM 1513 N N . LEU A 1 193 ? -14.615 -2.551 8.996 1.00 86.19 193 LEU A N 1
ATOM 1514 C CA . LEU A 1 193 ? -14.681 -1.917 10.306 1.00 86.19 193 LEU A CA 1
ATOM 1515 C C . LEU A 1 193 ? -13.550 -2.423 11.204 1.00 86.19 193 LEU A C 1
ATOM 1517 O O . LEU A 1 193 ? -13.327 -3.632 11.293 1.00 86.19 193 LEU A O 1
ATOM 1521 N N . MET A 1 194 ? -12.850 -1.523 11.902 1.00 90.25 194 MET A N 1
ATOM 1522 C CA . MET A 1 194 ? -11.846 -1.924 12.900 1.00 90.25 194 MET A CA 1
ATOM 1523 C C . MET A 1 194 ? -12.475 -2.842 13.959 1.00 90.25 194 MET A C 1
ATOM 1525 O O . MET A 1 194 ? -13.538 -2.550 14.509 1.00 90.25 194 MET A O 1
ATOM 1529 N N . THR A 1 195 ? -11.829 -3.965 14.260 1.00 89.94 195 THR A N 1
ATOM 1530 C CA . THR A 1 195 ? -12.325 -4.932 15.246 1.00 89.94 195 THR A CA 1
ATOM 1531 C C . THR A 1 195 ? -11.180 -5.560 16.043 1.00 89.94 195 THR A C 1
ATOM 1533 O O . THR A 1 195 ? -10.031 -5.561 15.609 1.00 89.94 195 THR A O 1
ATOM 1536 N N . GLY A 1 196 ? -11.473 -6.095 17.224 1.00 92.75 196 GLY A N 1
ATOM 1537 C CA . GLY A 1 196 ? -10.496 -6.635 18.163 1.00 92.75 196 GLY A CA 1
ATOM 1538 C C . GLY A 1 196 ? -9.511 -5.599 18.702 1.00 92.75 196 GLY A C 1
ATOM 1539 O O . GLY A 1 196 ? -9.813 -4.412 18.802 1.00 92.75 196 GLY A O 1
ATOM 1540 N N . LYS A 1 197 ? -8.331 -6.088 19.085 1.00 95.50 197 LYS A N 1
ATOM 1541 C CA . LYS A 1 197 ? -7.281 -5.277 19.700 1.00 95.50 197 LYS A CA 1
ATOM 1542 C C . LYS A 1 197 ? -6.395 -4.647 18.637 1.00 95.50 197 LYS A C 1
ATOM 1544 O O . LYS A 1 197 ? -5.977 -5.329 17.702 1.00 95.50 197 LYS A O 1
ATOM 1549 N N . TRP A 1 198 ? -6.065 -3.383 18.835 1.00 95.31 198 TRP A N 1
ATOM 1550 C CA . TRP A 1 198 ? -5.128 -2.632 18.019 1.00 95.31 198 TRP A CA 1
ATOM 1551 C C . TRP A 1 198 ? -3.980 -2.121 18.873 1.00 95.31 198 TRP A C 1
ATOM 1553 O O . TRP A 1 198 ? -4.182 -1.635 19.988 1.00 95.31 198 TRP A O 1
ATOM 1563 N N . SER A 1 199 ? -2.775 -2.208 18.323 1.00 95.56 199 SER A N 1
ATOM 1564 C CA . SER A 1 199 ? -1.576 -1.598 18.879 1.00 95.56 199 SER A CA 1
ATOM 1565 C C . SER A 1 199 ? -1.010 -0.634 17.853 1.00 95.56 199 SER A C 1
ATOM 1567 O O . SER A 1 199 ? -0.802 -1.015 16.705 1.00 95.56 199 SER A O 1
ATOM 1569 N N . ILE A 1 200 ? -0.806 0.612 18.264 1.00 94.06 200 ILE A N 1
ATOM 1570 C CA . ILE A 1 200 ? -0.240 1.677 17.438 1.00 94.06 200 ILE A CA 1
ATOM 1571 C C . ILE A 1 200 ? 0.910 2.273 18.237 1.00 94.06 200 ILE A C 1
ATOM 1573 O O . ILE A 1 200 ? 0.704 2.816 19.321 1.00 94.06 200 ILE A O 1
ATOM 1577 N N . ILE A 1 201 ? 2.121 2.156 17.724 1.00 94.00 201 ILE A N 1
ATOM 1578 C CA . ILE A 1 201 ? 3.324 2.714 18.324 1.00 94.00 201 ILE A CA 1
ATOM 1579 C C . ILE A 1 201 ? 3.759 3.864 17.432 1.00 94.00 201 ILE A C 1
ATOM 1581 O O . ILE A 1 201 ? 4.187 3.641 16.308 1.00 94.00 201 ILE A O 1
ATOM 1585 N N . ASP A 1 202 ? 3.641 5.077 17.950 1.00 91.19 202 ASP A N 1
ATOM 1586 C CA . ASP A 1 202 ? 4.292 6.269 17.423 1.00 91.19 202 ASP A CA 1
ATOM 1587 C C . ASP A 1 202 ? 5.740 6.257 17.933 1.00 91.19 202 ASP A C 1
ATOM 1589 O O . ASP A 1 202 ? 5.993 6.391 19.142 1.00 91.19 202 ASP A O 1
ATOM 1593 N N . VAL A 1 203 ? 6.674 5.949 17.035 1.00 87.56 203 VAL A N 1
ATOM 1594 C CA . VAL A 1 203 ? 8.041 5.534 17.361 1.00 87.56 203 VAL A CA 1
ATOM 1595 C C . VAL A 1 203 ? 8.751 6.627 18.159 1.00 87.56 203 VAL A C 1
ATOM 1597 O O . VAL A 1 203 ? 8.928 7.754 17.716 1.00 87.56 203 VAL A O 1
ATOM 1600 N N . GLY A 1 204 ? 9.169 6.277 19.378 1.00 88.44 204 GLY A N 1
ATOM 1601 C CA . GLY A 1 204 ? 9.839 7.200 20.300 1.00 88.44 204 GLY A CA 1
ATOM 1602 C C . GLY A 1 204 ? 8.911 8.169 21.042 1.00 88.44 204 GLY A C 1
ATOM 1603 O O . GLY A 1 204 ? 9.372 8.858 21.951 1.00 88.44 204 GLY A O 1
ATOM 1604 N N . ILE A 1 205 ? 7.612 8.196 20.729 1.00 90.75 205 ILE A N 1
ATOM 1605 C CA . ILE A 1 205 ? 6.656 9.157 21.290 1.00 90.75 205 ILE A CA 1
ATOM 1606 C C . ILE A 1 205 ? 5.655 8.456 22.210 1.00 90.75 205 ILE A C 1
ATOM 1608 O O . ILE A 1 205 ? 5.624 8.694 23.424 1.00 90.75 205 ILE A O 1
ATOM 1612 N N . SER A 1 206 ? 4.800 7.596 21.656 1.00 93.12 206 SER A N 1
ATOM 1613 C CA . SER A 1 206 ? 3.681 7.034 22.408 1.00 93.12 206 SER A CA 1
ATOM 1614 C C . SER A 1 206 ? 3.208 5.687 21.889 1.00 93.12 206 SER A C 1
ATOM 1616 O O . SER A 1 206 ? 3.378 5.345 20.729 1.00 93.12 206 SER A O 1
ATOM 1618 N N . GLN A 1 207 ? 2.602 4.917 22.782 1.00 94.12 207 GLN A N 1
ATOM 1619 C CA . GLN A 1 207 ? 1.946 3.662 22.463 1.00 94.12 207 GLN A CA 1
ATOM 1620 C C . GLN A 1 207 ? 0.461 3.828 22.742 1.00 94.12 207 GLN A C 1
ATOM 1622 O O . GLN A 1 207 ? 0.072 4.279 23.822 1.00 94.12 207 GLN A O 1
ATOM 1627 N N . ILE A 1 208 ? -0.360 3.456 21.773 1.00 92.50 208 ILE A N 1
ATOM 1628 C CA . ILE A 1 208 ? -1.809 3.450 21.863 1.00 92.50 208 ILE A CA 1
ATOM 1629 C C . ILE A 1 208 ? -2.279 1.998 21.786 1.00 92.50 208 ILE A C 1
ATOM 1631 O O . ILE A 1 208 ? -1.908 1.246 20.884 1.00 92.50 208 ILE A O 1
ATOM 1635 N N . GLU A 1 209 ? -3.107 1.616 22.749 1.00 93.12 209 GLU A N 1
ATOM 1636 C CA . GLU A 1 209 ? -3.855 0.365 22.760 1.00 93.12 209 GLU A CA 1
ATOM 1637 C C . GLU A 1 209 ? -5.336 0.687 22.589 1.00 93.12 209 GLU A C 1
ATOM 1639 O O . GLU A 1 209 ? -5.896 1.469 23.369 1.00 93.12 209 GLU A O 1
ATOM 1644 N N . LEU A 1 210 ? -5.966 0.069 21.592 1.00 90.56 210 LEU A N 1
ATOM 1645 C CA . LEU A 1 210 ? -7.400 0.191 21.351 1.00 90.56 210 LEU A CA 1
ATOM 1646 C C . LEU A 1 210 ? -8.054 -1.181 21.387 1.00 90.56 210 LEU A C 1
ATOM 1648 O O . LEU A 1 210 ? -7.494 -2.142 20.868 1.00 90.56 210 LEU A O 1
ATOM 1652 N N . ASP A 1 211 ? -9.272 -1.240 21.908 1.00 89.94 211 ASP A N 1
ATOM 1653 C CA . ASP A 1 211 ? -10.185 -2.342 21.618 1.00 89.94 211 ASP A CA 1
ATOM 1654 C C . ASP A 1 211 ? -11.327 -1.771 20.779 1.00 89.94 211 ASP A C 1
ATOM 1656 O O . ASP A 1 211 ? -11.863 -0.711 21.105 1.00 89.94 211 ASP A O 1
ATOM 1660 N N . ALA A 1 212 ? -11.680 -2.446 19.691 1.00 86.88 212 ALA A N 1
ATOM 1661 C CA . ALA A 1 212 ? -12.786 -2.066 18.827 1.00 86.88 212 ALA A CA 1
ATOM 1662 C C . ALA A 1 212 ? -13.685 -3.269 18.534 1.00 86.88 212 ALA A C 1
ATOM 1664 O O . ALA A 1 212 ? -13.230 -4.409 18.453 1.00 86.88 212 ALA A O 1
ATOM 1665 N N . LEU A 1 213 ? -14.973 -3.020 18.331 1.00 84.31 213 LEU A N 1
ATOM 1666 C CA . LEU A 1 213 ? -15.916 -4.023 17.845 1.00 84.31 213 LEU A CA 1
ATOM 1667 C C . LEU A 1 213 ? -16.866 -3.359 16.854 1.00 84.31 213 LEU A C 1
ATOM 1669 O O . LEU A 1 213 ? -17.526 -2.369 17.179 1.00 84.31 213 LEU A O 1
ATOM 1673 N N . ASN A 1 214 ? -16.920 -3.917 15.641 1.00 77.06 214 ASN A N 1
ATOM 1674 C CA . ASN A 1 214 ? -17.697 -3.389 14.515 1.00 77.06 214 ASN A CA 1
ATOM 1675 C C . ASN A 1 214 ? -17.414 -1.898 14.263 1.00 77.06 214 ASN A C 1
ATOM 1677 O O . ASN A 1 214 ? -18.327 -1.100 14.063 1.00 77.06 214 ASN A O 1
ATOM 1681 N N . GLY A 1 215 ? -16.138 -1.515 14.331 1.00 78.00 215 GLY A N 1
ATOM 1682 C CA . GLY A 1 215 ? -15.660 -0.165 14.053 1.00 78.00 215 GLY A CA 1
ATOM 1683 C C . GLY A 1 215 ? -15.765 0.770 15.243 1.00 78.00 215 GLY A C 1
ATOM 1684 O O . GLY A 1 215 ? -15.090 1.785 15.249 1.00 78.00 215 GLY A O 1
ATOM 1685 N N . VAL A 1 216 ? -16.544 0.446 16.270 1.00 78.69 216 VAL A N 1
ATOM 1686 C CA . VAL A 1 216 ? -16.677 1.304 17.449 1.00 78.69 216 VAL A CA 1
ATOM 1687 C C . VAL A 1 216 ? -15.552 0.998 18.434 1.00 78.69 216 VAL A C 1
ATOM 1689 O O . VAL A 1 216 ? -15.371 -0.156 18.827 1.00 78.69 216 VAL A O 1
ATOM 1692 N N . VAL A 1 217 ? -14.805 2.024 18.837 1.00 83.81 217 VAL A N 1
ATOM 1693 C CA . VAL A 1 217 ? -13.747 1.913 19.852 1.00 83.81 217 VAL A CA 1
ATOM 1694 C C . VAL A 1 217 ? -14.388 1.796 21.238 1.00 83.81 217 VAL A C 1
ATOM 1696 O O . VAL A 1 217 ? -15.214 2.622 21.606 1.00 83.81 217 VAL A O 1
ATOM 1699 N N . SER A 1 218 ? -14.021 0.765 22.000 1.00 78.94 218 SER A N 1
ATOM 1700 C CA . SER A 1 218 ? -14.512 0.475 23.357 1.00 78.94 218 SER A CA 1
ATOM 1701 C C . SER A 1 218 ? -13.435 0.613 24.435 1.00 78.94 218 SER A C 1
ATOM 1703 O O . SER A 1 218 ? -13.713 0.524 25.628 1.00 78.94 218 SER A O 1
ATOM 1705 N N . LYS A 1 219 ? -12.181 0.813 24.037 1.00 85.50 219 LYS A N 1
ATOM 1706 C CA . LYS A 1 219 ? -11.074 1.119 24.941 1.00 85.50 219 LYS A CA 1
ATOM 1707 C C . LYS A 1 219 ? -10.072 1.972 24.196 1.00 85.50 219 LYS A C 1
ATOM 1709 O O . LYS A 1 219 ? -9.733 1.652 23.061 1.00 85.50 219 LYS A O 1
ATOM 1714 N N . PHE A 1 220 ? -9.574 3.012 24.851 1.00 87.44 220 PHE A N 1
ATOM 1715 C CA . PHE A 1 220 ? -8.474 3.813 24.333 1.00 87.44 220 PHE A CA 1
ATOM 1716 C C . PHE A 1 220 ? -7.489 4.093 25.461 1.00 87.44 220 PHE A C 1
ATOM 1718 O O . PHE A 1 220 ? -7.838 4.740 26.449 1.00 87.44 220 PHE A O 1
ATOM 1725 N N . VAL A 1 221 ? -6.248 3.632 25.326 1.00 91.12 221 VAL A N 1
ATOM 1726 C CA . VAL A 1 221 ? -5.175 3.919 26.285 1.00 91.12 221 VAL A CA 1
ATOM 1727 C C . VAL A 1 221 ? -3.957 4.413 25.526 1.00 91.12 221 VAL A C 1
ATOM 1729 O O . VAL A 1 221 ? -3.402 3.676 24.722 1.00 91.12 221 VAL A O 1
ATOM 1732 N N . LYS A 1 222 ? -3.506 5.633 25.821 1.00 92.75 222 LYS A N 1
ATOM 1733 C CA . LYS A 1 222 ? -2.261 6.207 25.303 1.00 92.75 222 LYS A CA 1
ATOM 1734 C C . LYS A 1 222 ? -1.232 6.306 26.421 1.00 92.75 222 LYS A C 1
ATOM 1736 O O . LYS A 1 222 ? -1.499 6.895 27.472 1.00 92.75 222 LYS A O 1
ATOM 1741 N N . ARG A 1 223 ? -0.043 5.760 26.190 1.00 96.00 223 ARG A N 1
ATOM 1742 C CA . ARG A 1 223 ? 1.098 5.762 27.114 1.00 96.00 223 ARG A CA 1
ATOM 1743 C C . ARG A 1 223 ? 2.309 6.408 26.468 1.00 96.00 223 ARG A C 1
ATOM 1745 O O . ARG A 1 223 ? 2.470 6.352 25.254 1.00 96.00 223 ARG A O 1
ATOM 1752 N N . ASN A 1 224 ? 3.175 6.993 27.282 1.00 94.62 224 ASN A N 1
ATOM 1753 C CA . ASN A 1 224 ? 4.509 7.371 26.837 1.00 94.62 224 ASN A CA 1
ATOM 1754 C C . ASN A 1 224 ? 5.369 6.102 26.688 1.00 94.62 224 ASN A C 1
ATOM 1756 O O . ASN A 1 224 ? 5.418 5.290 27.613 1.00 94.62 224 ASN A O 1
ATOM 1760 N N . VAL A 1 225 ? 6.043 5.939 25.546 1.00 91.62 225 VAL A N 1
ATOM 1761 C CA . VAL A 1 225 ? 6.850 4.736 25.250 1.00 91.62 225 VAL A CA 1
ATOM 1762 C C . VAL A 1 225 ? 8.052 4.589 26.188 1.00 91.62 225 VAL A C 1
ATOM 1764 O O . VAL A 1 225 ? 8.397 3.474 26.560 1.00 91.62 225 VAL A O 1
ATOM 1767 N N . SER A 1 226 ? 8.670 5.694 26.616 1.00 90.56 226 SER A N 1
ATOM 1768 C CA . SER A 1 226 ? 9.907 5.670 27.413 1.00 90.56 226 SER A CA 1
ATOM 1769 C C . SER A 1 226 ? 9.720 5.219 28.865 1.00 90.56 226 SER A C 1
ATOM 1771 O O . SER A 1 226 ? 10.634 4.645 29.449 1.00 90.56 226 SER A O 1
ATOM 1773 N N . ASN A 1 227 ? 8.557 5.486 29.466 1.00 92.25 227 ASN A N 1
ATOM 1774 C CA . ASN A 1 227 ? 8.332 5.265 30.901 1.00 92.25 227 ASN A CA 1
ATOM 1775 C C . ASN A 1 227 ? 6.992 4.589 31.236 1.00 92.25 227 ASN A C 1
ATOM 1777 O O . ASN A 1 227 ? 6.680 4.389 32.408 1.00 92.25 227 ASN A O 1
ATOM 1781 N N . GLY A 1 228 ? 6.168 4.270 30.234 1.00 91.88 228 GLY A N 1
ATOM 1782 C CA . GLY A 1 228 ? 4.886 3.582 30.408 1.00 91.88 228 GLY A CA 1
ATOM 1783 C C . GLY A 1 228 ? 3.778 4.411 31.073 1.00 91.88 228 GLY A C 1
ATOM 1784 O O . GLY A 1 228 ? 2.662 3.901 31.259 1.00 91.88 228 GLY A O 1
ATOM 1785 N N . LYS A 1 229 ? 4.039 5.684 31.413 1.00 94.19 229 LYS A N 1
ATOM 1786 C CA . LYS A 1 229 ? 3.064 6.579 32.047 1.00 94.19 229 LYS A CA 1
ATOM 1787 C C . LYS A 1 229 ? 1.847 6.740 31.143 1.00 94.19 229 LYS A C 1
ATOM 1789 O O . LYS A 1 229 ? 1.982 7.071 29.965 1.00 94.19 229 LYS A O 1
ATOM 1794 N N . VAL A 1 230 ? 0.655 6.541 31.708 1.00 94.00 230 VAL A N 1
ATOM 1795 C CA . VAL A 1 230 ? -0.610 6.821 31.017 1.00 94.00 230 VAL A CA 1
ATOM 1796 C C . VAL A 1 230 ? -0.701 8.323 30.771 1.00 94.00 230 VAL A C 1
ATOM 1798 O O . VAL A 1 230 ? -0.687 9.113 31.713 1.00 94.00 230 VAL A O 1
ATOM 1801 N N . LEU A 1 231 ? -0.774 8.699 29.500 1.00 90.12 231 LEU A N 1
ATOM 1802 C CA . LEU A 1 231 ? -0.983 10.075 29.057 1.00 90.12 231 LEU A CA 1
ATOM 1803 C C . LEU A 1 231 ? -2.474 10.374 28.933 1.00 90.12 231 LEU A C 1
ATOM 1805 O O . LEU A 1 231 ? -2.925 11.455 29.293 1.00 90.12 231 LEU A O 1
ATOM 1809 N N . PHE A 1 232 ? -3.232 9.403 28.429 1.00 85.31 232 PHE A N 1
ATOM 1810 C CA . PHE A 1 232 ? -4.669 9.517 28.251 1.00 85.31 232 PHE A CA 1
ATOM 1811 C C . PHE A 1 232 ? -5.314 8.135 28.319 1.00 85.31 232 PHE A C 1
ATOM 1813 O O . PHE A 1 232 ? -4.744 7.144 27.855 1.00 85.31 232 PHE A O 1
ATOM 1820 N N . ARG A 1 233 ? -6.511 8.071 28.895 1.00 85.88 233 ARG A N 1
ATOM 1821 C CA . ARG A 1 233 ? -7.323 6.863 28.957 1.00 85.88 233 ARG A CA 1
ATOM 1822 C C . ARG A 1 233 ? -8.789 7.247 28.820 1.00 85.88 233 ARG A C 1
ATOM 1824 O O . ARG A 1 233 ? -9.251 8.126 29.541 1.00 85.88 233 ARG A O 1
ATOM 1831 N N . SER A 1 234 ? -9.489 6.570 27.918 1.00 75.38 234 SER A N 1
ATOM 1832 C CA . SER A 1 234 ? -10.945 6.582 27.836 1.00 75.38 234 SER A CA 1
ATOM 1833 C C . SER A 1 234 ? -11.434 5.169 28.125 1.00 75.38 234 SER A C 1
ATOM 1835 O O . SER A 1 234 ? -11.158 4.237 27.361 1.00 75.38 234 SER A O 1
ATOM 1837 N N . ASP A 1 235 ? -12.095 5.015 29.269 1.00 68.56 235 ASP A N 1
ATOM 1838 C CA . ASP A 1 235 ? -12.827 3.803 29.607 1.00 68.56 235 ASP A CA 1
ATOM 1839 C C . ASP A 1 235 ? -14.275 4.012 29.169 1.00 68.56 235 ASP A C 1
ATOM 1841 O O . ASP A 1 235 ? -14.957 4.913 29.657 1.00 68.56 235 ASP A O 1
ATOM 1845 N N . TYR A 1 236 ? -14.728 3.205 28.213 1.00 66.69 236 TYR A N 1
ATOM 1846 C CA . TYR A 1 236 ? -16.110 3.244 27.765 1.00 66.69 236 TYR A CA 1
ATOM 1847 C C . TYR A 1 236 ? -16.980 2.562 28.822 1.00 66.69 236 TYR A C 1
ATOM 1849 O O . TYR A 1 236 ? -16.766 1.398 29.162 1.00 66.69 236 TYR A O 1
ATOM 1857 N N . ASP A 1 237 ? -17.940 3.301 29.370 1.00 64.06 237 ASP A N 1
ATOM 1858 C CA . ASP A 1 237 ? -18.902 2.761 30.326 1.00 64.06 237 ASP A CA 1
ATOM 1859 C C . ASP A 1 237 ? -19.882 1.766 29.666 1.00 64.06 237 ASP A C 1
ATOM 1861 O O . ASP A 1 237 ? -19.963 1.623 28.442 1.00 64.06 237 ASP A O 1
ATOM 1865 N N . ALA A 1 238 ? -20.637 1.041 30.497 1.00 67.44 238 ALA A N 1
ATOM 1866 C CA . ALA A 1 238 ? -21.589 0.026 30.041 1.00 67.44 238 ALA A CA 1
ATOM 1867 C C . ALA A 1 238 ? -22.669 0.578 29.086 1.00 67.44 238 ALA A C 1
ATOM 1869 O O . ALA A 1 238 ? -23.194 -0.162 28.253 1.00 67.44 238 ALA A O 1
ATOM 1870 N N . GLU A 1 239 ? -22.988 1.872 29.180 1.00 65.94 239 GLU A N 1
ATOM 1871 C CA . GLU A 1 239 ? -23.956 2.541 28.311 1.00 65.94 239 GLU A CA 1
ATOM 1872 C C . GLU A 1 239 ? -23.395 2.693 26.891 1.00 65.94 239 GLU A C 1
ATOM 1874 O O . GLU A 1 239 ? -24.069 2.354 25.915 1.00 65.94 239 GLU A O 1
ATOM 1879 N N . LEU A 1 240 ? -22.127 3.094 26.761 1.00 67.25 240 LEU A N 1
ATOM 1880 C CA . LEU A 1 240 ? -21.451 3.190 25.467 1.00 67.25 240 LEU A CA 1
ATOM 1881 C C . LEU A 1 240 ? -21.278 1.820 24.783 1.00 67.25 240 LEU A C 1
ATOM 1883 O O . LEU A 1 240 ? -21.436 1.718 23.564 1.00 67.25 240 LEU A O 1
ATOM 1887 N N . LEU A 1 241 ? -21.056 0.748 25.551 1.00 69.06 241 LEU A N 1
ATOM 1888 C CA . LEU A 1 241 ? -21.047 -0.634 25.037 1.00 69.06 241 LEU A CA 1
ATOM 1889 C C . LEU A 1 241 ? -22.434 -1.084 24.518 1.00 69.06 241 LEU A C 1
ATOM 1891 O O . LEU A 1 241 ? -22.548 -1.801 23.517 1.00 69.06 241 LEU A O 1
ATOM 1895 N N . LEU A 1 242 ? -23.520 -0.638 25.157 1.00 70.06 242 LEU A N 1
ATOM 1896 C CA . LEU A 1 242 ? -24.893 -0.877 24.687 1.00 70.06 242 LEU A CA 1
ATOM 1897 C C . LEU A 1 242 ? -25.200 -0.098 23.400 1.00 70.06 242 LEU A C 1
ATOM 1899 O O . LEU A 1 242 ? -25.803 -0.641 22.469 1.00 70.06 242 LEU A O 1
ATOM 1903 N N . ILE A 1 243 ? -24.757 1.157 23.326 1.00 68.25 243 ILE A N 1
ATOM 1904 C CA . ILE A 1 243 ? -24.851 2.014 22.137 1.00 68.25 243 ILE A CA 1
ATOM 1905 C C . ILE A 1 243 ? -24.110 1.375 20.954 1.00 68.25 243 ILE A C 1
ATOM 1907 O O . ILE A 1 243 ? -24.661 1.308 19.859 1.00 68.25 243 ILE A O 1
ATOM 1911 N N . GLN A 1 244 ? -22.929 0.798 21.176 1.00 67.25 244 GLN A N 1
ATOM 1912 C CA . GLN A 1 244 ? -22.148 0.076 20.165 1.00 67.25 244 GLN A CA 1
ATOM 1913 C C . GLN A 1 244 ? -22.917 -1.093 19.526 1.00 67.25 244 GLN A C 1
ATOM 1915 O O . GLN A 1 244 ? -22.926 -1.254 18.301 1.00 67.25 244 GLN A O 1
ATOM 1920 N N . THR A 1 245 ? -23.634 -1.878 20.334 1.00 66.75 245 THR A N 1
ATOM 1921 C CA . THR A 1 245 ? -24.474 -2.976 19.825 1.00 66.75 245 THR A CA 1
ATOM 1922 C C . THR A 1 245 ? -25.629 -2.449 18.968 1.00 66.75 245 THR A C 1
ATOM 1924 O O . THR A 1 245 ? -25.991 -3.075 17.968 1.00 66.75 245 THR A O 1
ATOM 1927 N N . LYS A 1 246 ? -26.190 -1.285 19.319 1.00 73.62 246 LYS A N 1
ATOM 1928 C CA . LYS A 1 246 ? -27.254 -0.627 18.548 1.00 73.62 246 LYS A CA 1
ATOM 1929 C C . LYS A 1 246 ? -26.726 -0.034 17.239 1.00 73.62 246 LYS A C 1
ATOM 1931 O O . LYS A 1 246 ? -27.310 -0.322 16.201 1.00 73.62 246 LYS A O 1
ATOM 1936 N N . ILE A 1 247 ? -25.603 0.692 17.256 1.00 68.94 247 ILE A N 1
ATOM 1937 C CA . ILE A 1 247 ? -24.980 1.304 16.062 1.00 68.94 247 ILE A CA 1
ATOM 1938 C C . ILE A 1 247 ? -24.742 0.260 14.969 1.00 68.94 247 ILE A C 1
ATOM 1940 O O . ILE A 1 247 ? -25.089 0.490 13.816 1.00 68.94 247 ILE A O 1
ATOM 1944 N N . SER A 1 248 ? -24.246 -0.928 15.332 1.00 63.94 248 SER A N 1
ATOM 1945 C CA . SER A 1 248 ? -23.972 -2.003 14.364 1.00 63.94 248 SER A CA 1
ATOM 1946 C C . SER A 1 248 ? -25.201 -2.509 13.582 1.00 63.94 248 SER A C 1
ATOM 1948 O O . SER A 1 248 ? -25.044 -3.233 12.595 1.00 63.94 248 SER A O 1
ATOM 1950 N N . LYS A 1 249 ? -26.415 -2.142 14.019 1.00 71.56 249 LYS A N 1
ATOM 1951 C CA . LYS A 1 249 ? -27.710 -2.557 13.460 1.00 71.56 249 LYS A CA 1
ATOM 1952 C C . LYS A 1 249 ? -28.499 -1.412 12.814 1.00 71.56 249 LYS A C 1
ATOM 1954 O O . LYS A 1 249 ? -29.572 -1.669 12.276 1.00 71.56 249 LYS A O 1
ATOM 1959 N N . LEU A 1 250 ? -28.021 -0.171 12.899 1.00 68.19 250 LEU A N 1
ATOM 1960 C CA . LEU A 1 250 ? -28.760 1.013 12.456 1.00 68.19 250 LEU A CA 1
ATOM 1961 C C . LEU A 1 250 ? -28.340 1.452 11.047 1.00 68.19 250 LEU A C 1
ATOM 1963 O O . LEU A 1 250 ? -27.192 1.283 10.638 1.00 68.19 250 LEU A O 1
ATOM 1967 N N . SER A 1 251 ? -29.287 2.038 10.310 1.00 66.88 251 SER A N 1
ATOM 1968 C CA . SER A 1 251 ? -28.984 2.855 9.132 1.00 66.88 251 SER A CA 1
ATOM 1969 C C . SER A 1 251 ? -28.295 4.157 9.557 1.00 66.88 251 SER A C 1
ATOM 1971 O O . SER A 1 251 ? -28.299 4.512 10.737 1.00 66.88 251 SER A O 1
ATOM 1973 N N . ARG A 1 252 ? -27.736 4.902 8.596 1.00 60.41 252 ARG A N 1
ATOM 1974 C CA . ARG A 1 252 ? -27.065 6.185 8.861 1.00 60.41 252 ARG A CA 1
ATOM 1975 C C . ARG A 1 252 ? -27.965 7.174 9.619 1.00 60.41 252 ARG A C 1
ATOM 1977 O O . ARG A 1 252 ? -27.558 7.668 10.662 1.00 60.41 252 ARG A O 1
ATOM 1984 N N . ASP A 1 253 ? -29.213 7.342 9.188 1.00 65.75 253 ASP A N 1
ATOM 1985 C CA . ASP A 1 253 ? -30.190 8.226 9.851 1.00 65.75 253 ASP A CA 1
ATOM 1986 C C . ASP A 1 253 ? -30.553 7.750 11.276 1.00 65.75 253 ASP A C 1
ATOM 1988 O O . ASP A 1 253 ? -30.851 8.541 12.178 1.00 65.75 253 ASP A O 1
ATOM 1992 N N . GLY A 1 254 ? -30.492 6.433 11.506 1.00 69.25 254 GLY A N 1
ATOM 1993 C CA . GLY A 1 254 ? -30.675 5.835 12.826 1.00 69.25 254 GLY A CA 1
ATOM 1994 C C . GLY A 1 254 ? -29.522 6.137 13.787 1.00 69.25 254 GLY A C 1
ATOM 1995 O O . GLY A 1 254 ? -29.753 6.273 14.988 1.00 69.25 254 GLY A O 1
ATOM 1996 N N . ILE A 1 255 ? -28.296 6.279 13.272 1.00 67.12 255 ILE A N 1
ATOM 1997 C CA . ILE A 1 255 ? -27.120 6.665 14.063 1.00 67.12 255 ILE A CA 1
ATOM 1998 C C . ILE A 1 255 ? -27.268 8.114 14.548 1.00 67.12 255 ILE A C 1
ATOM 2000 O O . ILE A 1 255 ? -27.094 8.364 15.738 1.00 67.12 255 ILE A O 1
ATOM 2004 N N . ASP A 1 256 ? -27.684 9.046 13.686 1.00 67.81 256 ASP A N 1
ATOM 2005 C CA . ASP A 1 256 ? -27.831 10.466 14.051 1.00 67.81 256 ASP A CA 1
ATOM 2006 C C . ASP A 1 256 ? -28.890 10.686 15.145 1.00 67.81 256 ASP A C 1
ATOM 2008 O O . ASP A 1 256 ? -28.663 11.418 16.115 1.00 67.81 256 ASP A O 1
ATOM 2012 N N . SER A 1 257 ? -30.017 9.976 15.050 1.00 73.44 257 SER A N 1
ATOM 2013 C CA . SER A 1 257 ? -31.081 10.004 16.067 1.00 73.44 257 SER A CA 1
ATOM 2014 C C . SER A 1 257 ? -30.607 9.451 17.423 1.00 73.44 257 SER A C 1
ATOM 2016 O O . SER A 1 257 ? -30.969 9.961 18.492 1.00 73.44 257 SER A O 1
ATOM 2018 N N . LEU A 1 258 ? -29.758 8.416 17.402 1.00 73.62 258 LEU A N 1
ATOM 2019 C CA . LEU A 1 258 ? -29.138 7.845 18.599 1.00 73.62 258 LEU A CA 1
ATOM 2020 C C . LEU A 1 258 ? -28.145 8.832 19.237 1.00 73.62 258 LEU A C 1
ATOM 2022 O O . LEU A 1 258 ? -28.146 8.993 20.457 1.00 73.62 258 LEU A O 1
ATOM 2026 N N . CYS A 1 259 ? -27.339 9.531 18.435 1.00 71.25 259 CYS A N 1
ATOM 2027 C CA . CYS A 1 259 ? -26.388 10.534 18.922 1.00 71.25 259 CYS A CA 1
ATOM 2028 C C . CYS A 1 259 ? -27.081 11.681 19.656 1.00 71.25 259 CYS A C 1
ATOM 2030 O O . CYS A 1 259 ? -26.697 12.019 20.778 1.00 71.25 259 CYS A O 1
ATOM 2032 N N . GLN A 1 260 ? -28.127 12.247 19.045 1.00 73.00 260 GLN A N 1
ATOM 2033 C CA . GLN A 1 260 ? -28.866 13.381 19.605 1.00 73.00 260 GLN A CA 1
ATOM 2034 C C . GLN A 1 260 ? -29.548 13.021 20.929 1.00 73.00 260 GLN A C 1
ATOM 2036 O O . GLN A 1 260 ? -29.433 13.762 21.905 1.00 73.00 260 GLN A O 1
ATOM 2041 N N . SER A 1 261 ? -30.202 11.858 20.991 1.00 77.88 261 SER A N 1
ATOM 2042 C CA . SER A 1 261 ? -30.906 11.405 22.199 1.00 77.88 261 SER A CA 1
ATOM 2043 C C . SER A 1 261 ? -29.975 11.089 23.375 1.00 77.88 261 SER A C 1
ATOM 2045 O O . SER A 1 261 ? -30.392 11.218 24.523 1.00 77.88 261 SER A O 1
ATOM 2047 N N . ASN A 1 262 ? -28.715 10.728 23.112 1.00 70.81 262 ASN A N 1
ATOM 2048 C CA . ASN A 1 262 ? -27.754 10.307 24.139 1.00 70.81 262 ASN A CA 1
ATOM 2049 C C . ASN A 1 262 ? -26.630 11.334 24.394 1.00 70.81 262 ASN A C 1
ATOM 2051 O O . ASN A 1 262 ? -25.692 11.039 25.134 1.00 70.81 262 ASN A O 1
ATOM 2055 N N . LYS A 1 263 ? -26.703 12.540 23.803 1.00 75.50 263 LYS A N 1
ATOM 2056 C CA . LYS A 1 263 ? -25.664 13.592 23.899 1.00 75.50 263 LYS A CA 1
ATOM 2057 C C . LYS A 1 263 ? -24.260 13.080 23.548 1.00 75.50 263 LYS A C 1
ATOM 2059 O O . LYS A 1 263 ? -23.268 13.393 24.214 1.00 75.50 263 LYS A O 1
ATOM 2064 N N . LEU A 1 264 ? -24.192 12.263 22.505 1.00 71.75 264 LEU A N 1
ATOM 2065 C CA . LEU A 1 264 ? -22.949 11.674 22.027 1.00 71.75 264 LEU A CA 1
ATOM 2066 C C . LEU A 1 264 ? -22.414 12.490 20.861 1.00 71.75 264 LEU A C 1
ATOM 2068 O O . LEU A 1 264 ? -23.173 12.928 19.994 1.00 71.75 264 LEU A O 1
ATOM 2072 N N . LYS A 1 265 ? -21.094 12.618 20.808 1.00 72.38 265 LYS A N 1
ATOM 2073 C CA . LYS A 1 265 ? -20.382 12.962 19.588 1.00 72.38 265 LYS A CA 1
ATOM 2074 C C . LYS A 1 265 ? -19.906 11.663 18.950 1.00 72.38 265 LYS A C 1
ATOM 2076 O O . LYS A 1 265 ? -19.244 10.860 19.606 1.00 72.38 265 LYS A O 1
ATOM 2081 N N . ILE A 1 266 ? -20.266 11.455 17.688 1.00 67.44 266 ILE A N 1
ATOM 2082 C CA . ILE A 1 266 ? -19.704 10.385 16.871 1.00 67.44 266 ILE A CA 1
ATOM 2083 C C . ILE A 1 266 ? -18.779 11.013 15.843 1.00 67.44 266 ILE A C 1
ATOM 2085 O O . ILE A 1 266 ? -19.232 11.735 14.957 1.00 67.44 266 ILE A O 1
ATOM 2089 N N . ASP A 1 267 ? -17.498 10.680 15.941 1.00 68.62 267 ASP A N 1
ATOM 2090 C CA . ASP A 1 267 ? -16.532 10.954 14.892 1.00 68.62 267 ASP A CA 1
ATOM 2091 C C . ASP A 1 267 ? -16.316 9.662 14.101 1.00 68.62 267 ASP A C 1
ATOM 2093 O O . ASP A 1 267 ? -15.794 8.667 14.610 1.00 68.62 267 ASP A O 1
ATOM 2097 N N . THR A 1 268 ? -16.762 9.661 12.844 1.00 65.06 268 THR A N 1
ATOM 2098 C CA . THR A 1 268 ? -16.432 8.587 11.901 1.00 65.06 268 THR A CA 1
ATOM 2099 C C . THR A 1 268 ? -15.160 8.983 11.177 1.00 65.06 268 THR A C 1
ATOM 2101 O O . THR A 1 268 ? -15.157 9.949 10.413 1.00 65.06 268 THR A O 1
ATOM 2104 N N . LEU A 1 269 ? -14.077 8.253 11.424 1.00 65.44 269 LEU A N 1
ATOM 2105 C CA . LEU A 1 269 ? -12.779 8.540 10.835 1.00 65.44 269 LEU A CA 1
ATOM 2106 C C . LEU A 1 269 ? -12.383 7.397 9.892 1.00 65.44 269 LEU A C 1
ATOM 2108 O O . LEU A 1 269 ? -12.418 6.224 10.282 1.00 65.44 269 LEU A O 1
ATOM 2112 N N . PRO A 1 270 ? -11.992 7.711 8.644 1.00 66.62 270 PRO A N 1
ATOM 2113 C CA . PRO A 1 270 ? -11.238 6.778 7.822 1.00 66.62 270 PRO A CA 1
ATOM 2114 C C . PRO A 1 270 ? -9.998 6.328 8.595 1.00 66.62 270 PRO A C 1
ATOM 2116 O O . PRO A 1 270 ? -9.289 7.167 9.155 1.00 66.62 270 PRO A O 1
ATOM 2119 N N . SER A 1 271 ? -9.675 5.033 8.596 1.00 63.12 271 SER A N 1
ATOM 2120 C CA . SER A 1 271 ? -8.428 4.576 9.233 1.00 63.12 271 SER A CA 1
ATOM 2121 C C . SER A 1 271 ? -7.182 5.189 8.589 1.00 63.12 271 SER A C 1
ATOM 2123 O O . SER A 1 271 ? -6.167 5.357 9.261 1.00 63.12 271 SER A O 1
ATOM 2125 N N . SER A 1 272 ? -7.270 5.612 7.322 1.00 60.22 272 SER A N 1
ATOM 2126 C CA . SER A 1 272 ? -6.210 6.377 6.655 1.00 60.22 272 SER A CA 1
ATOM 2127 C C . SER A 1 272 ? -5.859 7.674 7.385 1.00 60.22 272 SER A C 1
ATOM 2129 O O . SER A 1 272 ? -4.702 8.060 7.390 1.00 60.22 272 SER A O 1
ATOM 2131 N N . ASN A 1 273 ? -6.805 8.326 8.063 1.00 68.50 273 ASN A N 1
ATOM 2132 C CA . ASN A 1 273 ? -6.506 9.576 8.766 1.00 68.50 273 ASN A CA 1
ATOM 2133 C C . ASN A 1 273 ? -5.619 9.360 10.001 1.00 68.50 273 ASN A C 1
ATOM 2135 O O . ASN A 1 273 ? -5.042 10.319 10.502 1.00 68.50 273 ASN A O 1
ATOM 2139 N N . MET A 1 274 ? -5.517 8.123 10.501 1.00 71.00 274 MET A N 1
ATOM 2140 C CA . MET A 1 274 ? -4.702 7.805 11.672 1.00 71.00 274 MET A CA 1
ATOM 2141 C C . MET A 1 274 ? -3.293 7.316 11.308 1.00 71.00 274 MET A C 1
ATOM 2143 O O . MET A 1 274 ? -2.379 7.505 12.104 1.00 71.00 274 MET A O 1
ATOM 2147 N N . PHE A 1 275 ? -3.104 6.678 10.147 1.00 78.06 275 PHE A N 1
ATOM 2148 C CA . PHE A 1 275 ? -1.819 6.058 9.786 1.00 78.06 275 PHE A CA 1
ATOM 2149 C C . PHE A 1 275 ? -1.513 6.003 8.271 1.00 78.06 275 PHE A C 1
ATOM 2151 O O . PHE A 1 275 ? -0.716 5.179 7.841 1.00 78.06 275 PHE A O 1
ATOM 2158 N N . ASP A 1 276 ? -2.175 6.846 7.472 1.00 79.19 276 ASP A N 1
ATOM 2159 C CA . ASP A 1 276 ? -2.069 7.083 6.015 1.00 79.19 276 ASP A CA 1
ATOM 2160 C C . ASP A 1 276 ? -1.450 5.986 5.130 1.00 79.19 276 ASP A C 1
ATOM 2162 O O . ASP A 1 276 ? -0.596 6.208 4.274 1.00 79.19 276 ASP A O 1
ATOM 2166 N N . TYR A 1 277 ? -1.906 4.749 5.316 1.00 85.31 277 TYR A N 1
ATOM 2167 C CA . TYR A 1 277 ? -1.292 3.609 4.644 1.00 85.31 277 TYR A CA 1
ATOM 2168 C C . TYR A 1 277 ? -1.690 3.481 3.162 1.00 85.31 277 TYR A C 1
ATOM 2170 O O . TYR A 1 277 ? -1.096 2.687 2.428 1.00 85.31 277 TYR A O 1
ATOM 2178 N N . LYS A 1 278 ? -2.709 4.228 2.709 1.00 85.12 278 LYS A N 1
ATOM 2179 C CA . LYS A 1 278 ? -3.172 4.191 1.312 1.00 85.12 278 LYS A CA 1
ATOM 2180 C C . LYS A 1 278 ? -2.065 4.641 0.363 1.00 85.12 278 LYS A C 1
ATOM 2182 O O . LYS A 1 278 ? -1.946 4.070 -0.710 1.00 85.12 278 LYS A O 1
ATOM 2187 N N . GLU A 1 279 ? -1.209 5.576 0.780 1.00 84.62 279 GLU A N 1
ATOM 2188 C CA . GLU A 1 279 ? -0.139 6.128 -0.059 1.00 84.62 279 GLU A CA 1
ATOM 2189 C C . GLU A 1 279 ? 0.905 5.078 -0.463 1.00 84.62 279 GLU A C 1
ATOM 2191 O O . GLU A 1 279 ? 1.595 5.232 -1.469 1.00 84.62 279 GLU A O 1
ATOM 2196 N N . PHE A 1 280 ? 1.015 3.973 0.281 1.00 87.31 280 PHE A N 1
ATOM 2197 C CA . PHE A 1 280 ? 1.869 2.841 -0.093 1.00 87.31 280 PHE A CA 1
ATOM 2198 C C . PHE A 1 280 ? 1.289 2.017 -1.252 1.00 87.31 280 PHE A C 1
ATOM 2200 O O . PHE A 1 280 ? 2.029 1.332 -1.959 1.00 87.31 280 PHE A O 1
ATOM 2207 N N . PHE A 1 281 ? -0.028 2.094 -1.452 1.00 85.38 281 PHE A N 1
ATOM 2208 C CA . PHE A 1 281 ? -0.800 1.413 -2.497 1.00 85.38 281 PHE A CA 1
ATOM 2209 C C . PHE A 1 281 ? -1.377 2.375 -3.546 1.00 85.38 281 PHE A C 1
ATOM 2211 O O . PHE A 1 281 ? -2.092 1.949 -4.459 1.00 85.38 281 PHE A O 1
ATOM 2218 N N . ASP A 1 282 ? -1.101 3.666 -3.393 1.00 72.38 282 ASP A N 1
ATOM 2219 C CA . ASP A 1 282 ? -1.604 4.746 -4.223 1.00 72.38 282 ASP A CA 1
ATOM 2220 C C . ASP A 1 282 ? -0.436 5.608 -4.681 1.00 72.38 282 ASP A C 1
ATOM 2222 O O . ASP A 1 282 ? -0.057 6.548 -3.990 1.00 72.38 282 ASP A O 1
ATOM 2226 N N . LYS A 1 283 ? 0.157 5.266 -5.834 1.00 58.72 283 LYS A N 1
ATOM 2227 C CA . LYS A 1 283 ? 1.109 6.137 -6.540 1.00 58.72 283 LYS A CA 1
ATOM 2228 C C . LYS A 1 283 ? 1.104 5.895 -8.048 1.00 58.72 283 LYS A C 1
ATOM 2230 O O . LYS A 1 283 ? 1.049 4.760 -8.523 1.00 58.72 283 LYS A O 1
ATOM 2235 N N . ARG A 1 284 ? 1.374 6.992 -8.769 1.00 59.84 284 ARG A N 1
ATOM 2236 C CA . ARG A 1 284 ? 1.895 7.060 -10.153 1.00 59.84 284 ARG A CA 1
ATOM 2237 C C . ARG A 1 284 ? 3.054 6.084 -10.413 1.00 59.84 284 ARG A C 1
ATOM 2239 O O . ARG A 1 284 ? 3.212 5.596 -11.521 1.00 59.84 284 ARG A O 1
ATOM 2246 N N . ILE A 1 285 ? 3.823 5.763 -9.369 1.00 65.56 285 ILE A N 1
ATOM 2247 C CA . ILE A 1 285 ? 4.962 4.835 -9.408 1.00 65.56 285 ILE A CA 1
ATOM 2248 C C . ILE A 1 285 ? 4.558 3.425 -9.872 1.00 65.56 285 ILE A C 1
ATOM 2250 O O . ILE A 1 285 ? 5.359 2.749 -10.506 1.00 65.56 285 ILE A O 1
ATOM 2254 N N . PHE A 1 286 ? 3.334 2.974 -9.583 1.00 73.75 286 PHE A N 1
ATOM 2255 C CA . PHE A 1 286 ? 2.872 1.627 -9.945 1.00 73.75 286 PHE A CA 1
ATOM 2256 C C . PHE A 1 286 ? 1.986 1.604 -11.193 1.00 73.75 286 PHE A C 1
ATOM 2258 O O . PHE A 1 286 ? 1.386 0.575 -11.505 1.00 73.75 286 PHE A O 1
ATOM 2265 N N . MET A 1 287 ? 1.903 2.730 -11.908 1.00 77.44 287 MET A N 1
ATOM 2266 C CA . MET A 1 287 ? 1.238 2.842 -13.208 1.00 77.44 287 MET A CA 1
ATOM 2267 C C . MET A 1 287 ? -0.187 2.262 -13.214 1.00 77.44 287 MET A C 1
ATOM 2269 O O . MET A 1 287 ? -0.585 1.474 -14.081 1.00 77.44 287 MET A O 1
ATOM 2273 N N . HIS A 1 288 ? -0.959 2.561 -12.165 1.00 74.88 288 HIS A N 1
ATOM 2274 C CA . HIS A 1 288 ? -2.313 2.030 -12.019 1.00 74.88 288 HIS A CA 1
ATOM 2275 C C . HIS A 1 288 ? -3.237 2.492 -13.156 1.00 74.88 288 HIS A C 1
ATOM 2277 O O . HIS A 1 288 ? -4.051 1.694 -13.622 1.00 74.88 288 HIS A O 1
ATOM 2283 N N . SER A 1 289 ? -3.072 3.731 -13.627 1.00 72.56 289 SER A N 1
ATOM 2284 C CA . SER A 1 289 ? -3.817 4.314 -14.747 1.00 72.56 289 SER A CA 1
ATOM 2285 C C . SER A 1 289 ? -3.512 3.625 -16.077 1.00 72.56 289 SER A C 1
ATOM 2287 O O . SER A 1 289 ? -4.425 3.357 -16.846 1.00 72.56 289 SER A O 1
ATOM 2289 N N . GLU A 1 290 ? -2.254 3.277 -16.339 1.00 82.12 290 GLU A N 1
ATOM 2290 C CA . GLU A 1 290 ? -1.804 2.714 -17.619 1.00 82.12 290 GLU A CA 1
ATOM 2291 C C . GLU A 1 290 ? -2.020 1.191 -17.678 1.00 82.12 290 GLU A C 1
ATOM 2293 O O . GLU A 1 290 ? -2.243 0.592 -18.741 1.00 82.12 290 GLU A O 1
ATOM 2298 N N . THR A 1 291 ? -1.971 0.536 -16.514 1.00 86.00 291 THR A N 1
ATOM 2299 C CA . THR A 1 291 ? -2.239 -0.900 -16.406 1.00 86.00 291 THR A CA 1
ATOM 2300 C C . THR A 1 291 ? -3.734 -1.229 -16.406 1.00 86.00 291 THR A C 1
ATOM 2302 O O . THR A 1 291 ? -4.066 -2.347 -16.775 1.00 86.00 291 THR A O 1
ATOM 2305 N N . GLU A 1 292 ? -4.647 -0.304 -16.102 1.00 88.81 292 GLU A N 1
ATOM 2306 C CA . GLU A 1 292 ? -6.109 -0.511 -16.199 1.00 88.81 292 GLU A CA 1
ATOM 2307 C C . GLU A 1 292 ? -6.624 -1.794 -15.493 1.00 88.81 292 GLU A C 1
ATOM 2309 O O . GLU A 1 292 ? -5.915 -2.476 -14.753 1.00 88.81 292 GLU A O 1
ATOM 2314 N N . GLY A 1 293 ? -7.902 -2.140 -15.671 1.00 92.06 293 GLY A N 1
ATOM 2315 C CA . GLY A 1 293 ? -8.474 -3.410 -15.206 1.00 92.06 293 GLY A CA 1
ATOM 2316 C C . GLY A 1 293 ? -8.690 -3.531 -13.691 1.00 92.06 293 GLY A C 1
ATOM 2317 O O . GLY A 1 293 ? -9.177 -4.570 -13.240 1.00 92.06 293 GLY A O 1
ATOM 2318 N N . ASP A 1 294 ? -8.360 -2.500 -12.913 1.00 93.00 294 ASP A N 1
ATOM 2319 C CA . ASP A 1 294 ? -8.779 -2.330 -11.520 1.00 93.00 294 ASP A CA 1
ATOM 2320 C C . ASP A 1 294 ? -10.117 -1.579 -11.488 1.00 93.00 294 ASP A C 1
ATOM 2322 O O . ASP A 1 294 ? -10.197 -0.417 -11.870 1.00 93.00 294 ASP A O 1
ATOM 2326 N N . LYS A 1 295 ? -11.182 -2.236 -11.026 1.00 92.12 295 LYS A N 1
ATOM 2327 C CA . LYS A 1 295 ? -12.539 -1.667 -10.970 1.00 92.12 295 LYS A CA 1
ATOM 2328 C C . LYS A 1 295 ? -12.710 -0.609 -9.886 1.00 92.12 295 LYS A C 1
ATOM 2330 O O . LYS A 1 295 ? -13.726 0.082 -9.862 1.00 92.12 295 LYS A O 1
ATOM 2335 N N . THR A 1 296 ? -11.767 -0.525 -8.956 1.00 88.00 296 THR A N 1
ATOM 2336 C CA . THR A 1 296 ? -11.806 0.450 -7.866 1.00 88.00 296 THR A CA 1
ATOM 2337 C C . THR A 1 296 ? -11.098 1.752 -8.216 1.00 88.00 296 THR A C 1
ATOM 2339 O O . THR A 1 296 ? -11.223 2.717 -7.468 1.00 88.00 296 THR A O 1
ATOM 2342 N N . ILE A 1 297 ? -10.425 1.800 -9.367 1.00 86.31 297 ILE A N 1
ATOM 2343 C CA . ILE A 1 297 ? -9.770 2.990 -9.897 1.00 86.31 297 ILE A CA 1
ATOM 2344 C C . ILE A 1 297 ? -10.562 3.460 -11.114 1.00 86.31 297 ILE A C 1
ATOM 2346 O O . ILE A 1 297 ? -10.679 2.747 -12.108 1.00 86.31 297 ILE A O 1
ATOM 2350 N N . VAL A 1 298 ? -11.125 4.662 -11.029 1.00 78.19 298 VAL A N 1
ATOM 2351 C CA . VAL A 1 298 ? -11.879 5.280 -12.124 1.00 78.19 298 VAL A CA 1
ATOM 2352 C C . VAL A 1 298 ? -11.090 6.474 -12.634 1.00 78.19 298 VAL A C 1
ATOM 2354 O O . VAL A 1 298 ? -10.800 7.392 -11.873 1.00 78.19 298 VAL A O 1
ATOM 2357 N N . VAL A 1 299 ? -10.737 6.460 -13.915 1.00 73.31 299 VAL A N 1
ATOM 2358 C CA . VAL A 1 299 ? -10.140 7.615 -14.589 1.00 73.31 299 VAL A CA 1
ATOM 2359 C C . VAL A 1 299 ? -11.278 8.408 -15.228 1.00 73.31 299 VAL A C 1
ATOM 2361 O O . VAL A 1 299 ? -11.990 7.889 -16.083 1.00 73.31 299 VAL A O 1
ATOM 2364 N N . GLU A 1 300 ? -11.477 9.642 -14.778 1.00 78.50 300 GLU A N 1
ATOM 2365 C CA . GLU A 1 300 ? -12.457 10.593 -15.312 1.00 78.50 300 GLU A CA 1
ATOM 2366 C C . GLU A 1 300 ? -11.710 11.820 -15.875 1.00 78.50 300 GLU A C 1
ATOM 2368 O O . GLU A 1 300 ? -10.546 12.050 -15.539 1.00 78.50 300 GLU A O 1
ATOM 2373 N N . ASP A 1 301 ? -12.370 12.661 -16.682 1.00 71.50 301 ASP A N 1
ATOM 2374 C CA . ASP A 1 301 ? -11.748 13.826 -17.353 1.00 71.50 301 ASP A CA 1
ATOM 2375 C C . ASP A 1 301 ? -11.033 14.805 -16.399 1.00 71.50 301 ASP A C 1
ATOM 2377 O O . ASP A 1 301 ? -10.186 15.594 -16.815 1.00 71.50 301 ASP A O 1
ATOM 2381 N N . ARG A 1 302 ? -11.381 14.776 -15.106 1.00 69.19 302 ARG A N 1
ATOM 2382 C CA . ARG A 1 302 ? -10.829 15.654 -14.062 1.00 69.19 302 ARG A CA 1
ATOM 2383 C C . ARG A 1 302 ? -9.831 14.971 -13.125 1.00 69.19 302 ARG A C 1
ATOM 2385 O O . ARG A 1 302 ? -9.352 15.625 -12.200 1.00 69.19 302 ARG A O 1
ATOM 2392 N N . GLY A 1 303 ? -9.518 13.692 -13.327 1.00 69.62 303 GLY A N 1
ATOM 2393 C CA . GLY A 1 303 ? -8.537 12.979 -12.512 1.00 69.62 303 GLY A CA 1
ATOM 2394 C C . GLY A 1 303 ? -8.836 11.498 -12.305 1.00 69.62 303 GLY A C 1
ATOM 2395 O O . GLY A 1 303 ? -9.763 10.927 -12.869 1.00 69.62 303 GLY A O 1
ATOM 2396 N N . THR A 1 304 ? -8.012 10.867 -11.473 1.00 71.19 304 THR A N 1
ATOM 2397 C CA . THR A 1 304 ? -8.174 9.465 -11.074 1.00 71.19 304 THR A CA 1
ATOM 2398 C C . THR A 1 304 ? -8.803 9.397 -9.688 1.00 71.19 304 THR A C 1
ATOM 2400 O O . THR A 1 304 ? -8.296 10.004 -8.746 1.00 71.19 304 THR A O 1
ATOM 2403 N N . PHE A 1 305 ? -9.899 8.655 -9.562 1.00 74.88 305 PHE A N 1
ATOM 2404 C CA . PHE A 1 305 ? -10.631 8.456 -8.320 1.00 74.88 305 PHE A CA 1
ATOM 2405 C C . PHE A 1 305 ? -10.449 7.036 -7.808 1.00 74.88 305 PHE A C 1
ATOM 2407 O O . PHE A 1 305 ? -10.739 6.059 -8.500 1.00 74.88 305 PHE A O 1
ATOM 2414 N N . ASP A 1 306 ? -10.029 6.943 -6.554 1.00 80.94 306 ASP A N 1
ATOM 2415 C CA . ASP A 1 306 ? -9.941 5.697 -5.815 1.00 80.94 306 ASP A CA 1
ATOM 2416 C C . ASP A 1 306 ? -11.220 5.471 -4.997 1.00 80.94 306 ASP A C 1
ATOM 2418 O O . ASP A 1 306 ? -11.571 6.272 -4.129 1.00 80.94 306 ASP A O 1
ATOM 2422 N N . ARG A 1 307 ? -11.929 4.376 -5.282 1.00 80.75 307 ARG A N 1
ATOM 2423 C CA . ARG A 1 307 ? -13.171 3.972 -4.604 1.00 80.75 307 ARG A CA 1
ATOM 2424 C C . ARG A 1 307 ? -12.970 2.785 -3.654 1.00 80.75 307 ARG A C 1
ATOM 2426 O O . ARG A 1 307 ? -13.953 2.174 -3.228 1.00 80.75 307 ARG A O 1
ATOM 2433 N N . ARG A 1 308 ? -11.724 2.423 -3.328 1.00 83.19 308 ARG A N 1
ATOM 2434 C CA . ARG A 1 308 ? -11.404 1.355 -2.367 1.00 83.19 308 ARG A CA 1
ATOM 2435 C C . ARG A 1 308 ? -11.906 1.722 -0.972 1.00 83.19 308 ARG A C 1
ATOM 2437 O O . ARG A 1 308 ? -11.773 2.855 -0.511 1.00 83.19 308 ARG A O 1
ATOM 2444 N N . ASN A 1 309 ? -12.439 0.731 -0.263 1.00 83.38 309 ASN A N 1
ATOM 2445 C CA . ASN A 1 309 ? -12.747 0.881 1.152 1.00 83.38 309 ASN A CA 1
ATOM 2446 C C . ASN A 1 309 ? -11.518 0.471 1.983 1.00 83.38 309 ASN A C 1
ATOM 2448 O O . ASN A 1 309 ? -11.293 -0.716 2.234 1.00 83.38 309 ASN A O 1
ATOM 2452 N N . TYR A 1 310 ? -10.753 1.475 2.420 1.00 84.62 310 TYR A N 1
ATOM 2453 C CA . TYR A 1 310 ? -9.578 1.353 3.300 1.00 84.62 310 TYR A CA 1
ATOM 2454 C C . TYR A 1 310 ? -9.912 1.235 4.789 1.00 84.62 310 TYR A C 1
ATOM 2456 O O . TYR A 1 310 ? -9.031 1.333 5.647 1.00 84.62 310 TYR A O 1
ATOM 2464 N N . GLY A 1 311 ? -11.182 1.022 5.092 1.00 80.56 311 GLY A N 1
ATOM 2465 C CA . GLY A 1 311 ? -11.682 0.821 6.426 1.00 80.56 311 GLY A CA 1
ATOM 2466 C C . GLY A 1 311 ? -11.938 2.109 7.188 1.00 80.56 311 GLY A C 1
ATOM 2467 O O . GLY A 1 311 ? -11.530 3.215 6.816 1.00 80.56 311 GLY A O 1
ATOM 2468 N N . PHE A 1 312 ? -12.691 1.942 8.262 1.00 79.06 312 PHE A N 1
ATOM 2469 C CA . PHE A 1 312 ? -13.173 3.038 9.079 1.00 79.06 312 PHE A CA 1
ATOM 2470 C C . PHE A 1 312 ? -13.425 2.576 10.507 1.00 79.06 312 PHE A C 1
ATOM 2472 O O . PHE A 1 312 ? -13.596 1.388 10.810 1.00 79.06 312 PHE A O 1
ATOM 2479 N N . TYR A 1 313 ? -13.457 3.562 11.388 1.00 77.44 313 TYR A N 1
ATOM 2480 C CA . TYR A 1 313 ? -13.849 3.393 12.769 1.00 77.44 313 TYR A CA 1
ATOM 2481 C C . TYR A 1 313 ? -14.692 4.575 13.228 1.00 77.44 313 TYR A C 1
ATOM 2483 O O . TYR A 1 313 ? -14.753 5.635 12.605 1.00 77.44 313 TYR A O 1
ATOM 2491 N N . ILE A 1 314 ? -15.376 4.334 14.330 1.00 73.31 314 ILE A N 1
ATOM 2492 C CA . ILE A 1 314 ? -16.306 5.220 14.989 1.00 73.31 314 ILE A CA 1
ATOM 2493 C C . ILE A 1 314 ? -15.735 5.441 16.382 1.00 73.31 314 ILE A C 1
ATOM 2495 O O . ILE A 1 314 ? -15.645 4.516 17.196 1.00 73.31 314 ILE A O 1
ATOM 2499 N N . LEU A 1 315 ? -15.345 6.677 16.652 1.00 75.25 315 LEU A N 1
ATOM 2500 C CA . LEU A 1 315 ? -15.041 7.120 17.997 1.00 75.25 315 LEU A CA 1
ATOM 2501 C C . LEU A 1 315 ? -16.307 7.752 18.569 1.00 75.25 315 LEU A C 1
ATOM 2503 O O . LEU A 1 315 ? -16.822 8.730 18.029 1.00 75.25 315 LEU A O 1
ATOM 2507 N N . VAL A 1 316 ? -16.828 7.158 19.639 1.00 70.81 316 VAL A N 1
ATOM 2508 C CA . VAL A 1 316 ? -17.942 7.737 20.393 1.00 70.81 316 VAL A CA 1
ATOM 2509 C C . VAL A 1 316 ? -17.354 8.462 21.596 1.00 70.81 316 VAL A C 1
ATOM 2511 O O . VAL A 1 316 ? -16.617 7.863 22.378 1.00 70.81 316 VAL A O 1
ATOM 2514 N N . GLU A 1 317 ? -17.672 9.740 21.752 1.00 70.88 317 GLU A N 1
ATOM 2515 C CA . GLU A 1 317 ? -17.260 10.548 22.897 1.00 70.88 317 GLU A CA 1
ATOM 2516 C C . GLU A 1 317 ? -18.491 11.174 23.556 1.00 70.88 317 GLU A C 1
ATOM 2518 O O . GLU A 1 317 ? -19.438 11.594 22.885 1.00 70.88 317 GLU A O 1
ATOM 2523 N N . ARG A 1 318 ? -18.493 11.261 24.891 1.00 68.25 318 ARG A N 1
ATOM 2524 C CA . ARG A 1 318 ? -19.489 12.078 25.592 1.00 68.25 318 ARG A CA 1
ATOM 2525 C C . ARG A 1 318 ? -19.146 13.549 25.375 1.00 68.25 318 ARG A C 1
ATOM 2527 O O . ARG A 1 318 ? -17.996 13.947 25.563 1.00 68.25 318 ARG A O 1
ATOM 2534 N N . ILE A 1 319 ? -20.143 14.364 25.034 1.00 68.56 319 ILE A N 1
ATOM 2535 C CA . ILE A 1 319 ? -19.969 15.818 24.991 1.00 68.56 319 ILE A CA 1
ATOM 2536 C C . ILE A 1 319 ? -19.719 16.285 26.430 1.00 68.56 319 ILE A C 1
ATOM 2538 O O . ILE A 1 319 ? -20.598 16.160 27.285 1.00 68.56 319 ILE A O 1
ATOM 2542 N N . LYS A 1 320 ? -18.505 16.771 26.714 1.00 61.84 320 LYS A N 1
ATOM 2543 C CA . LYS A 1 320 ? -18.192 17.380 28.011 1.00 61.84 320 LYS A CA 1
ATOM 2544 C C . LYS A 1 320 ? -18.992 18.678 28.142 1.00 61.84 320 LYS A C 1
ATOM 2546 O O . LYS A 1 320 ? -18.933 19.511 27.239 1.00 61.84 320 LYS A O 1
ATOM 2551 N N . GLN A 1 321 ? -19.760 18.788 29.226 1.00 50.69 321 GLN A N 1
ATOM 2552 C CA . GLN A 1 321 ? -20.361 20.049 29.670 1.00 50.69 321 GLN A CA 1
ATOM 2553 C C . GLN A 1 321 ? -19.300 20.933 30.316 1.00 50.69 321 GLN A C 1
ATOM 2555 O O . GLN A 1 321 ? -18.379 20.367 30.949 1.00 50.69 321 GLN A O 1
#

pLDDT: mean 82.35, std 18.61, range [24.5, 98.06]